Protein AF-A0A094BSX5-F1 (afdb_monomer)

Secondary structure (DSSP, 8-state):
-HHHIIIIIHHHHIIIIIISHHHIIIIIHHHHHHHS-TTHHHHHHHHHHHHHHHHHGGG-----TTGGGT-S-----S-----GGG---HHHHHHHHHHHHHHHHHHHHHHHHHHHHHHHHHTT-SSSSTTS--HHHHHHHHHHHHHT-TT-SS-HHHHHHHHSTTHHHHHHHHHHHHSS----------HHHHHHHHHHHHHHHTT------HHHHHHHHTSS-HHHHHHHHHHHHHHHHHHHHHHHHHHHHHHHHHHHHHHTTHHHHHHHHHHHHHHHHHHTTSS--SS-----TT----TTSTTTTTS---

Mean predicted aligned error: 19.53 Å

pLDDT: mean 70.89, std 19.92, range [30.61, 95.06]

Nearest PDB structures (foldseek):
  6wut-assembly1_C  TM=8.675E-01  e=1.399E-06  Thermothelomyces thermophilus
  8wr0-assembly1_H  TM=1.958E-01  e=2.791E+00  Ureaplasma diversum
  8w7t-assembly1_A-21  TM=1.853E-01  e=2.938E+00  Ureaplasma diversum
  8w7t-assembly1_A-23  TM=1.853E-01  e=2.938E+00  Ureaplasma diversum

Solvent-accessible surface area (backbone atoms only — not comparable to full-atom values): 19083 Å² total; per-residue (Å²): 106,61,64,56,48,57,54,52,48,44,49,51,48,28,46,56,41,42,42,22,51,66,23,17,68,72,44,45,40,56,56,51,27,72,76,35,64,89,70,49,30,72,48,50,52,54,54,52,31,53,56,29,43,66,69,45,53,87,73,72,73,82,63,52,80,71,57,69,74,72,71,58,77,85,74,88,71,79,98,66,96,66,57,79,93,69,65,80,62,73,68,50,60,61,49,48,53,51,50,51,51,53,49,53,52,53,54,50,51,57,48,47,71,54,48,51,61,51,49,61,54,25,64,91,51,98,31,60,60,68,94,49,92,43,73,57,44,55,51,50,43,59,50,50,52,63,47,54,56,80,86,46,82,69,50,65,61,30,55,52,49,61,67,41,82,60,54,50,60,49,44,55,60,49,46,62,70,74,61,72,79,75,90,76,73,84,77,86,82,47,71,72,60,54,52,50,57,53,53,52,47,60,29,54,79,70,68,55,85,69,80,86,61,71,78,59,49,62,64,52,62,74,76,54,55,77,75,55,51,54,55,51,53,53,56,53,56,58,52,52,58,54,53,53,54,55,54,49,50,51,55,51,52,52,51,51,50,54,52,48,41,60,75,69,45,54,60,58,57,54,56,49,58,57,50,54,58,55,49,55,61,58,63,71,70,72,80,83,86,83,83,83,90,83,79,79,93,83,80,76,79,75,92,63,63,76,70,57,67,79,70,65,90,126

Radius of gyration: 32.2 Å; Cα contacts (8 Å, |Δi|>4): 148; chains: 1; bounding box: 84×71×80 Å

Structure (mmCIF, N/CA/C/O backbone):
data_AF-A0A094BSX5-F1
#
_entry.id   AF-A0A094BSX5-F1
#
loop_
_atom_site.group_PDB
_atom_site.id
_atom_site.type_symbol
_atom_site.label_atom_id
_atom_site.label_alt_id
_atom_site.label_comp_id
_atom_site.label_asym_id
_atom_site.label_entity_id
_atom_site.label_seq_id
_atom_site.pdbx_PDB_ins_code
_atom_site.Cartn_x
_atom_site.Cartn_y
_atom_site.Cartn_z
_atom_site.occupancy
_atom_site.B_iso_or_equiv
_atom_site.auth_seq_id
_atom_site.auth_comp_id
_atom_site.auth_asym_id
_atom_site.auth_atom_id
_atom_site.pdbx_PDB_model_num
ATOM 1 N N . TYR A 1 1 ? -18.282 -0.615 3.252 1.00 85.12 1 TYR A N 1
ATOM 2 C CA . TYR A 1 1 ? -16.924 -0.462 3.812 1.00 85.12 1 TYR A CA 1
ATOM 3 C C . TYR A 1 1 ? -15.841 -1.186 3.018 1.00 85.12 1 TYR A C 1
ATOM 5 O O . TYR A 1 1 ? -14.846 -0.546 2.718 1.00 85.12 1 TYR A O 1
ATOM 13 N N . SER A 1 2 ? -16.016 -2.435 2.566 1.00 91.56 2 SER A N 1
ATOM 14 C CA . SER A 1 2 ? -14.977 -3.146 1.786 1.00 91.56 2 SER A CA 1
ATOM 15 C C . SER A 1 2 ? -14.476 -2.377 0.553 1.00 91.56 2 SER A C 1
ATOM 17 O O . SER A 1 2 ? -13.273 -2.276 0.332 1.00 91.56 2 SER A O 1
ATOM 19 N N . ASN A 1 3 ? -15.381 -1.761 -0.219 1.00 94.44 3 ASN A N 1
ATOM 20 C CA . ASN A 1 3 ? -14.996 -0.936 -1.373 1.00 94.44 3 ASN A CA 1
ATOM 21 C C . ASN A 1 3 ? -14.212 0.327 -0.959 1.00 94.44 3 ASN A C 1
ATOM 23 O O . ASN A 1 3 ? -13.235 0.697 -1.603 1.00 94.44 3 ASN A O 1
ATOM 27 N N . PHE A 1 4 ? -14.595 0.957 0.155 1.00 93.44 4 PHE A N 1
ATOM 28 C CA . PHE A 1 4 ? -13.871 2.103 0.713 1.00 93.44 4 PHE A CA 1
ATOM 29 C C . PHE A 1 4 ? -12.439 1.711 1.100 1.00 93.44 4 PHE A C 1
ATOM 31 O O . PHE A 1 4 ? -11.491 2.352 0.656 1.00 93.44 4 PHE A O 1
ATOM 38 N N . ILE A 1 5 ? -12.279 0.594 1.819 1.00 94.12 5 ILE A N 1
ATOM 39 C CA . ILE A 1 5 ? -10.964 0.072 2.213 1.00 94.12 5 ILE A CA 1
ATOM 40 C C . ILE A 1 5 ? -10.108 -0.249 0.989 1.00 94.12 5 ILE A C 1
ATOM 42 O O . ILE A 1 5 ? -8.963 0.185 0.898 1.00 94.12 5 ILE A O 1
ATOM 46 N N . ARG A 1 6 ? -10.678 -0.946 0.003 1.00 94.19 6 ARG A N 1
ATOM 47 C CA . ARG A 1 6 ? -9.951 -1.338 -1.208 1.00 94.19 6 ARG A CA 1
ATOM 48 C C . ARG A 1 6 ? -9.535 -0.143 -2.064 1.00 94.19 6 ARG A C 1
ATOM 50 O O . ARG A 1 6 ? -8.468 -0.186 -2.663 1.00 94.19 6 ARG A O 1
ATOM 57 N N . THR A 1 7 ? -10.354 0.899 -2.164 1.00 93.44 7 THR A N 1
ATOM 58 C CA . THR A 1 7 ? -10.046 2.065 -3.009 1.00 93.44 7 THR A CA 1
ATOM 59 C C . THR A 1 7 ? -9.076 3.022 -2.323 1.00 93.44 7 THR A C 1
ATOM 61 O O . THR A 1 7 ? -8.022 3.322 -2.884 1.00 93.44 7 THR A O 1
ATOM 64 N N . LYS A 1 8 ? -9.383 3.456 -1.095 1.00 93.81 8 LYS A N 1
ATOM 65 C CA . LYS A 1 8 ? -8.564 4.421 -0.346 1.00 93.81 8 LYS A CA 1
ATOM 66 C C . LYS A 1 8 ? -7.301 3.785 0.234 1.00 93.81 8 LYS A C 1
ATOM 68 O O . LYS A 1 8 ? -6.216 4.336 0.067 1.00 93.81 8 LYS A O 1
ATOM 73 N N . GLY A 1 9 ? -7.415 2.592 0.819 1.00 93.81 9 GLY A N 1
ATOM 74 C CA . GLY A 1 9 ? -6.273 1.863 1.374 1.00 93.81 9 GLY A CA 1
ATOM 75 C C . GLY A 1 9 ? -5.239 1.502 0.308 1.00 93.81 9 GLY A C 1
ATOM 76 O O . GLY A 1 9 ? -4.041 1.679 0.521 1.00 93.81 9 GLY A O 1
ATOM 77 N N . ARG A 1 10 ? -5.688 1.089 -0.887 1.00 94.56 10 ARG A N 1
ATOM 78 C CA . ARG A 1 10 ? -4.788 0.829 -2.021 1.00 94.56 10 ARG A CA 1
ATOM 79 C C . ARG A 1 10 ? -4.065 2.085 -2.489 1.00 94.56 10 ARG A C 1
ATOM 81 O O . ARG A 1 10 ? -2.865 2.012 -2.708 1.00 94.56 10 ARG A O 1
ATOM 88 N N . ALA A 1 11 ? -4.759 3.216 -2.620 1.00 94.19 11 ALA A N 1
ATOM 89 C CA . ALA A 1 11 ? -4.127 4.466 -3.040 1.00 94.19 11 ALA A CA 1
ATOM 90 C C . ALA A 1 11 ? -3.040 4.922 -2.051 1.00 94.19 11 ALA A C 1
ATOM 92 O O . ALA A 1 11 ? -1.969 5.350 -2.473 1.00 94.19 11 ALA A O 1
ATOM 93 N N . LEU A 1 12 ? -3.283 4.780 -0.743 1.00 94.75 12 LEU A N 1
ATOM 94 C CA . LEU A 1 12 ? -2.301 5.116 0.292 1.00 94.75 12 LEU A CA 1
ATOM 95 C C . LEU A 1 12 ? -1.075 4.196 0.264 1.00 94.75 12 LEU A C 1
ATOM 97 O O . LEU A 1 12 ? 0.046 4.692 0.359 1.00 94.75 12 LEU A O 1
ATOM 101 N N . LEU A 1 13 ? -1.273 2.885 0.088 1.00 94.94 13 LEU A N 1
ATOM 102 C CA . LEU A 1 13 ? -0.165 1.938 -0.070 1.00 94.94 13 LEU A CA 1
ATOM 103 C C . LEU A 1 13 ? 0.625 2.167 -1.361 1.00 94.94 13 LEU A C 1
ATOM 105 O O . LEU A 1 13 ? 1.852 2.106 -1.355 1.00 94.94 13 LEU A O 1
ATOM 109 N N . ASP A 1 14 ? -0.068 2.451 -2.464 1.00 95.06 14 ASP A N 1
ATOM 110 C CA . ASP A 1 14 ? 0.567 2.775 -3.739 1.00 95.06 14 ASP A CA 1
ATOM 111 C C . ASP A 1 14 ? 1.462 4.020 -3.590 1.00 95.06 14 ASP A C 1
ATOM 113 O O . ASP A 1 14 ? 2.601 4.023 -4.061 1.00 95.06 14 ASP A O 1
ATOM 117 N N . LEU A 1 15 ? 0.995 5.043 -2.863 1.00 94.12 15 LEU A N 1
ATOM 118 C CA . LEU A 1 15 ? 1.786 6.237 -2.563 1.00 94.12 15 LEU A CA 1
ATOM 119 C C . LEU A 1 15 ? 2.994 5.943 -1.661 1.00 94.12 15 LEU A C 1
ATOM 121 O O . LEU A 1 15 ? 4.092 6.420 -1.942 1.00 94.12 15 LEU A O 1
ATOM 125 N N . SER A 1 16 ? 2.812 5.178 -0.582 1.00 93.81 16 SER A N 1
ATOM 126 C CA . SER A 1 16 ? 3.875 4.952 0.403 1.00 93.81 16 SER A CA 1
ATOM 127 C C . SER A 1 16 ? 4.963 3.988 -0.078 1.00 93.81 16 SER A C 1
ATOM 129 O O . SER A 1 16 ? 6.137 4.233 0.199 1.00 93.81 16 SER A O 1
ATOM 131 N N . LEU A 1 17 ? 4.598 2.915 -0.790 1.00 93.69 17 LEU A N 1
ATOM 132 C CA . LEU A 1 17 ? 5.517 1.833 -1.162 1.00 93.69 17 LEU A CA 1
ATOM 133 C C . LEU A 1 17 ? 6.080 1.946 -2.580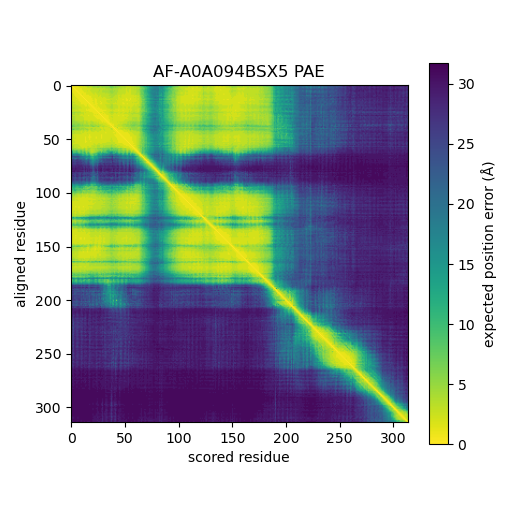 1.00 93.69 17 LEU A C 1
ATOM 135 O O . LEU A 1 17 ? 7.200 1.483 -2.812 1.00 93.69 17 LEU A O 1
ATOM 139 N N . PHE A 1 18 ? 5.315 2.498 -3.530 1.00 93.56 18 PHE A N 1
ATOM 140 C CA . PHE A 1 18 ? 5.687 2.516 -4.952 1.00 93.56 18 PHE A CA 1
ATOM 141 C C . PHE A 1 18 ? 5.972 3.920 -5.490 1.00 93.56 18 PHE A C 1
ATOM 143 O O . PHE A 1 18 ? 6.916 4.087 -6.272 1.00 93.56 18 PHE A O 1
ATOM 150 N N . ALA A 1 19 ? 5.162 4.912 -5.104 1.00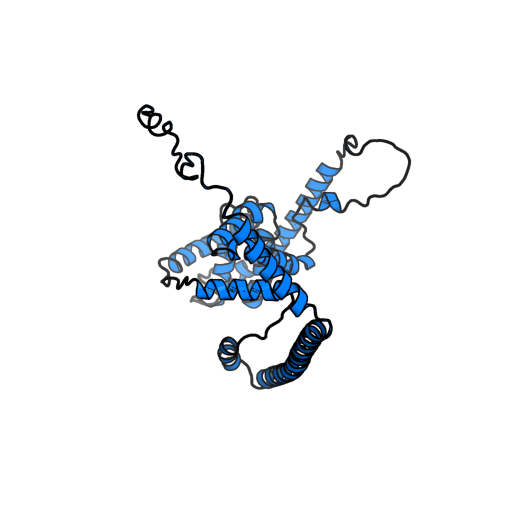 92.38 19 ALA A N 1
ATOM 151 C CA . ALA A 1 19 ? 5.330 6.280 -5.582 1.00 92.38 19 ALA A CA 1
ATOM 152 C C . ALA A 1 19 ? 6.499 6.996 -4.903 1.00 92.38 19 ALA A C 1
ATOM 154 O O . ALA A 1 19 ? 7.167 7.774 -5.565 1.00 92.38 19 ALA A O 1
ATOM 155 N N . ASP A 1 20 ? 6.786 6.723 -3.626 1.00 91.25 20 ASP A N 1
ATOM 156 C CA . ASP A 1 20 ? 8.005 7.229 -2.992 1.00 91.25 20 ASP A CA 1
ATOM 157 C C . ASP A 1 20 ? 9.224 6.418 -3.451 1.00 91.25 20 ASP A C 1
ATOM 159 O O . ASP A 1 20 ? 9.415 5.261 -3.058 1.00 91.25 20 ASP A O 1
ATOM 163 N N . ARG A 1 21 ? 10.076 7.041 -4.273 1.00 90.56 21 ARG A N 1
ATOM 164 C CA . ARG A 1 21 ? 11.304 6.417 -4.771 1.00 90.56 21 ARG A CA 1
ATOM 165 C C . ARG A 1 21 ? 12.218 5.885 -3.671 1.00 90.56 21 ARG A C 1
ATOM 167 O O . ARG A 1 21 ? 12.790 4.810 -3.849 1.00 90.56 21 ARG A O 1
ATOM 174 N N . ALA A 1 22 ? 12.364 6.608 -2.559 1.00 91.25 22 ALA A N 1
ATOM 175 C CA . ALA A 1 22 ? 13.273 6.212 -1.487 1.00 91.25 22 ALA A CA 1
ATOM 176 C C . ALA A 1 22 ? 12.807 4.904 -0.837 1.00 91.25 22 ALA A C 1
ATOM 178 O O . ALA A 1 22 ? 13.602 3.988 -0.638 1.00 91.25 22 ALA A O 1
ATOM 179 N N . ASN A 1 23 ? 11.503 4.791 -0.582 1.00 92.62 23 ASN A N 1
ATOM 180 C CA . ASN A 1 23 ? 10.894 3.577 -0.043 1.00 92.62 23 ASN A CA 1
ATOM 181 C C . ASN A 1 23 ? 10.934 2.421 -1.049 1.00 92.62 23 ASN A C 1
ATOM 183 O O . ASN A 1 23 ? 11.273 1.289 -0.689 1.00 92.62 23 ASN A O 1
ATOM 187 N N . TYR A 1 24 ? 10.639 2.715 -2.318 1.00 93.88 24 TYR A N 1
ATOM 188 C CA . TYR A 1 24 ? 10.612 1.710 -3.370 1.00 93.88 24 TYR A CA 1
ATOM 189 C C . TYR A 1 24 ? 11.983 1.068 -3.600 1.00 93.88 24 TYR A C 1
ATOM 191 O O . TYR A 1 24 ? 12.082 -0.157 -3.646 1.00 93.88 24 TYR A O 1
ATOM 199 N N . ASP A 1 25 ? 13.043 1.870 -3.730 1.00 92.88 25 ASP A N 1
ATOM 200 C CA . ASP A 1 25 ? 14.383 1.349 -4.007 1.00 92.88 25 ASP A CA 1
ATOM 201 C C . ASP A 1 25 ? 15.003 0.646 -2.792 1.00 92.88 25 ASP A C 1
ATOM 203 O O . ASP A 1 25 ? 15.704 -0.351 -2.969 1.00 92.88 25 ASP A O 1
ATOM 207 N N . ALA A 1 26 ? 14.733 1.127 -1.573 1.00 93.12 26 ALA A N 1
ATOM 208 C CA . ALA A 1 26 ? 15.331 0.575 -0.360 1.00 93.12 26 ALA A CA 1
ATOM 209 C C . ALA A 1 26 ? 14.679 -0.734 0.111 1.00 93.12 26 ALA A C 1
ATOM 211 O O . ALA A 1 26 ? 15.394 -1.630 0.556 1.00 93.12 26 ALA A O 1
ATOM 212 N N . LEU A 1 27 ? 13.347 -0.856 0.027 1.00 93.31 27 LEU A N 1
ATOM 213 C CA . LEU A 1 27 ? 12.614 -1.970 0.644 1.00 93.31 27 LEU A CA 1
ATOM 214 C C . LEU A 1 27 ? 11.692 -2.702 -0.338 1.00 93.31 27 LEU A C 1
ATOM 216 O O . LEU A 1 27 ? 11.798 -3.920 -0.497 1.00 93.31 27 LEU A O 1
ATOM 220 N N . THR A 1 28 ? 10.799 -1.987 -1.026 1.00 93.62 28 THR A N 1
ATOM 221 C CA . THR A 1 28 ? 9.732 -2.613 -1.829 1.00 93.62 28 THR A CA 1
ATOM 222 C C . THR A 1 28 ? 10.295 -3.421 -2.998 1.00 93.62 28 THR A C 1
ATOM 224 O O . THR A 1 28 ? 9.985 -4.595 -3.177 1.00 93.62 28 THR A O 1
ATOM 227 N N . ARG A 1 29 ? 11.180 -2.827 -3.799 1.00 94.38 29 ARG A N 1
ATOM 228 C CA . ARG A 1 29 ? 11.801 -3.501 -4.940 1.00 94.38 29 ARG A CA 1
ATOM 229 C C . ARG A 1 29 ? 12.621 -4.735 -4.535 1.00 94.38 29 ARG A C 1
ATOM 231 O O . ARG A 1 29 ? 12.397 -5.776 -5.155 1.00 94.38 29 ARG A O 1
ATOM 238 N N . PRO A 1 30 ? 13.564 -4.672 -3.570 1.00 93.94 30 PRO A N 1
ATOM 239 C CA . PRO A 1 30 ? 14.350 -5.847 -3.198 1.00 93.94 30 PRO A CA 1
ATOM 240 C C . PRO A 1 30 ? 13.504 -6.961 -2.567 1.00 93.94 30 PRO A C 1
ATOM 242 O O . PRO A 1 30 ? 13.753 -8.126 -2.865 1.00 93.94 30 PRO A O 1
ATOM 245 N N . SER A 1 31 ? 12.484 -6.629 -1.766 1.00 92.19 31 SER A N 1
ATOM 246 C CA . SER A 1 31 ? 11.585 -7.628 -1.162 1.00 92.19 31 SER A CA 1
ATOM 247 C C . SER A 1 31 ? 10.705 -8.345 -2.190 1.00 92.19 31 SER A C 1
ATOM 249 O O . SER A 1 31 ? 10.552 -9.562 -2.128 1.00 92.19 31 SER A O 1
ATOM 251 N N . LEU A 1 32 ? 10.178 -7.634 -3.192 1.00 91.75 32 LEU A N 1
ATOM 252 C CA . LEU A 1 32 ? 9.482 -8.287 -4.303 1.00 91.75 32 LEU A CA 1
ATOM 253 C C . LEU A 1 32 ? 10.431 -9.116 -5.172 1.00 91.75 32 LEU A C 1
ATOM 255 O O . LEU A 1 32 ? 10.077 -10.210 -5.608 1.00 91.75 32 LEU A O 1
ATOM 259 N N . ALA A 1 33 ? 11.634 -8.604 -5.440 1.00 93.12 33 ALA A N 1
ATOM 260 C CA . ALA A 1 33 ? 12.604 -9.298 -6.275 1.00 93.12 33 ALA A CA 1
ATOM 261 C C . ALA A 1 33 ? 13.090 -10.613 -5.643 1.00 93.12 33 ALA A C 1
ATOM 263 O O . ALA A 1 33 ? 13.362 -11.554 -6.384 1.00 93.12 33 ALA A O 1
ATOM 264 N N . SER A 1 34 ? 13.184 -10.697 -4.310 1.00 92.12 34 SER A N 1
ATOM 265 C CA . SER A 1 34 ? 13.603 -11.919 -3.610 1.00 92.12 34 SER A CA 1
ATOM 266 C C . SER A 1 34 ? 12.517 -12.998 -3.565 1.00 92.12 34 SER A C 1
ATOM 268 O O . SER A 1 34 ? 12.844 -14.182 -3.547 1.00 92.12 34 SER A O 1
ATOM 270 N N . ALA A 1 35 ? 11.239 -12.610 -3.590 1.00 89.62 35 ALA A N 1
ATOM 271 C CA . ALA A 1 35 ? 10.111 -13.542 -3.601 1.00 89.62 35 ALA A CA 1
ATOM 272 C C . ALA A 1 35 ? 9.852 -14.175 -4.982 1.00 89.62 35 ALA A C 1
ATOM 274 O O . ALA A 1 35 ? 9.144 -15.177 -5.087 1.00 89.62 35 ALA A O 1
ATOM 275 N N . LEU A 1 36 ? 10.398 -13.588 -6.050 1.00 89.56 36 LEU A N 1
ATOM 276 C CA . LEU A 1 36 ? 10.117 -13.978 -7.428 1.00 89.56 36 LEU A CA 1
ATOM 277 C C . LEU A 1 36 ? 11.308 -14.712 -8.068 1.00 89.56 36 LEU A C 1
ATOM 279 O O . LEU A 1 36 ? 12.452 -14.276 -7.939 1.00 89.56 36 LEU A O 1
ATOM 283 N N . PRO A 1 37 ? 11.068 -15.786 -8.838 1.00 88.31 37 PRO A N 1
ATOM 284 C CA . PRO A 1 37 ? 12.129 -16.465 -9.570 1.00 88.31 37 PRO A CA 1
ATOM 285 C C . PRO A 1 37 ? 12.615 -15.644 -10.781 1.00 88.31 37 PRO A C 1
ATOM 287 O O . PRO A 1 37 ? 11.899 -14.806 -11.336 1.00 88.31 37 PRO A O 1
ATOM 290 N N . PHE A 1 38 ? 13.843 -15.898 -11.235 1.00 84.62 38 PHE A N 1
ATOM 291 C CA . PHE A 1 38 ? 14.405 -15.255 -12.429 1.00 84.62 38 PHE A CA 1
ATOM 292 C C . PHE A 1 38 ? 13.699 -15.728 -13.718 1.00 84.62 38 PHE A C 1
ATOM 294 O O . PHE A 1 38 ? 13.626 -16.942 -13.926 1.00 84.62 38 PHE A O 1
ATOM 301 N N . PRO A 1 39 ? 13.230 -14.832 -14.619 1.00 87.00 39 PRO A N 1
ATOM 302 C CA . PRO A 1 39 ? 13.524 -13.392 -14.708 1.00 87.00 39 PRO A CA 1
ATOM 303 C C . PRO A 1 39 ? 12.432 -12.452 -14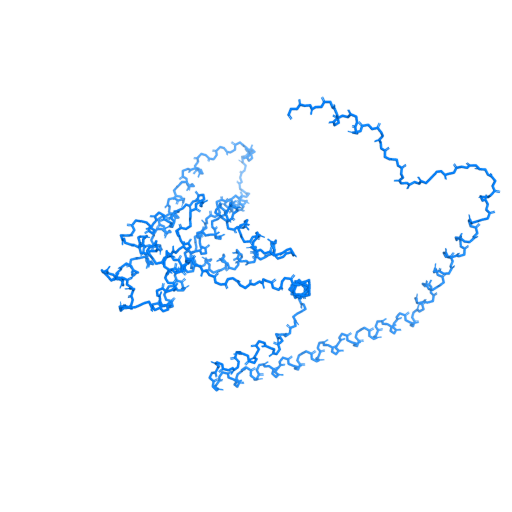.156 1.00 87.00 39 PRO A C 1
ATOM 305 O O . PRO A 1 39 ? 12.538 -11.233 -14.310 1.00 87.00 39 PRO A O 1
ATOM 308 N N . LEU A 1 40 ? 11.379 -12.983 -13.522 1.00 89.12 40 LEU A N 1
ATOM 309 C CA . LEU A 1 40 ? 10.260 -12.179 -13.002 1.00 89.12 40 LEU A CA 1
ATOM 310 C C . LEU A 1 40 ? 10.708 -11.178 -11.931 1.00 89.12 40 LEU A C 1
ATOM 312 O O . LEU A 1 40 ? 10.138 -10.092 -11.837 1.00 89.12 40 LEU A O 1
ATOM 316 N N . SER A 1 41 ? 11.778 -11.494 -11.198 1.00 90.19 41 SER A N 1
ATOM 317 C CA . SER A 1 41 ? 12.388 -10.616 -10.194 1.00 90.19 41 SER A CA 1
ATOM 318 C C . SER A 1 41 ? 12.820 -9.242 -10.722 1.00 90.19 41 SER A C 1
ATOM 320 O O . SER A 1 41 ? 12.907 -8.290 -9.947 1.00 90.19 41 SER A O 1
ATOM 322 N N . TRP A 1 42 ? 13.083 -9.091 -12.025 1.00 87.62 42 TRP A N 1
ATOM 323 C CA . TRP A 1 42 ? 13.469 -7.801 -12.620 1.00 87.62 42 TRP A CA 1
ATOM 324 C C . TRP A 1 42 ? 12.306 -7.061 -13.272 1.00 87.62 42 TRP A C 1
ATOM 326 O O . TRP A 1 42 ? 12.346 -5.834 -13.403 1.00 87.62 42 TRP A O 1
ATOM 336 N N . LEU A 1 43 ? 11.286 -7.806 -13.686 1.00 89.06 43 LEU A N 1
ATOM 337 C CA . LEU A 1 43 ? 10.196 -7.300 -14.500 1.00 89.06 43 LEU A CA 1
ATOM 338 C C . LEU A 1 43 ? 8.995 -6.872 -13.655 1.00 89.06 43 LEU A C 1
ATOM 340 O O . LEU A 1 43 ? 8.505 -5.751 -13.803 1.00 89.06 43 LEU A O 1
ATOM 344 N N . GLU A 1 44 ? 8.534 -7.743 -12.757 1.00 91.31 44 GLU A N 1
ATOM 345 C CA . GLU A 1 44 ? 7.310 -7.504 -11.988 1.00 91.31 44 GLU A CA 1
ATOM 346 C C . GLU A 1 44 ? 7.398 -6.280 -11.072 1.00 91.31 44 GLU A C 1
ATOM 348 O O . GLU A 1 44 ? 6.451 -5.493 -11.087 1.00 91.31 44 GLU A O 1
ATOM 353 N N . PRO A 1 45 ? 8.506 -6.014 -10.345 1.00 93.88 45 PRO A N 1
ATOM 354 C CA . PRO A 1 45 ? 8.576 -4.819 -9.506 1.00 93.88 45 PRO A CA 1
ATOM 355 C C . PRO A 1 45 ? 8.347 -3.527 -10.302 1.00 93.88 45 PRO A C 1
ATOM 357 O O . PRO A 1 45 ? 7.592 -2.657 -9.870 1.00 93.88 45 PRO A O 1
ATOM 360 N N . ARG A 1 46 ? 8.939 -3.426 -11.504 1.00 92.31 46 ARG A N 1
ATOM 361 C CA . ARG A 1 46 ? 8.761 -2.265 -12.392 1.00 92.31 46 ARG A CA 1
ATOM 362 C C . ARG A 1 46 ? 7.313 -2.141 -12.848 1.00 92.31 46 ARG A C 1
ATOM 364 O O . ARG A 1 46 ? 6.718 -1.083 -12.686 1.00 92.31 46 ARG A O 1
ATOM 371 N N . ARG A 1 47 ? 6.727 -3.240 -13.329 1.00 93.00 47 ARG A N 1
ATOM 372 C CA . ARG A 1 47 ? 5.333 -3.271 -13.787 1.00 93.00 47 ARG A CA 1
ATOM 373 C C . ARG A 1 47 ? 4.357 -2.865 -12.682 1.00 93.00 47 ARG A C 1
ATOM 375 O O . ARG A 1 47 ? 3.417 -2.111 -12.926 1.00 93.00 47 ARG A O 1
ATOM 382 N N . LEU A 1 48 ? 4.584 -3.349 -11.462 1.00 94.00 48 LEU A N 1
ATOM 383 C CA . LEU A 1 48 ? 3.773 -3.010 -10.295 1.00 94.00 48 LEU A CA 1
ATOM 384 C C . LEU A 1 48 ? 3.915 -1.536 -9.913 1.00 94.00 48 LEU A C 1
ATOM 386 O O . LEU A 1 48 ? 2.898 -0.899 -9.631 1.00 94.00 48 LEU A O 1
ATOM 390 N N . ARG A 1 49 ? 5.133 -0.981 -9.977 1.00 94.12 49 ARG A N 1
ATOM 391 C CA . ARG A 1 49 ? 5.372 0.452 -9.764 1.00 94.12 49 ARG A CA 1
ATOM 392 C C . ARG A 1 49 ? 4.656 1.305 -10.804 1.00 94.12 49 ARG A C 1
ATOM 394 O O . ARG A 1 49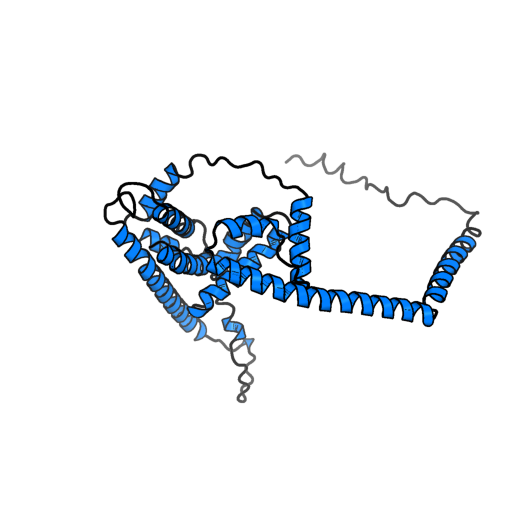 ? 3.928 2.214 -10.421 1.00 94.12 49 ARG A O 1
ATOM 401 N N . ASP A 1 50 ? 4.793 0.993 -12.087 1.00 93.38 50 ASP A N 1
ATOM 402 C CA . ASP A 1 50 ? 4.157 1.763 -13.163 1.00 93.38 50 ASP A CA 1
ATOM 403 C C . ASP A 1 50 ? 2.627 1.728 -13.034 1.00 93.38 50 ASP A C 1
ATOM 405 O O . ASP A 1 50 ? 1.950 2.751 -13.147 1.00 93.38 50 ASP A O 1
ATOM 409 N N . ALA A 1 51 ? 2.070 0.562 -12.693 1.00 93.81 51 ALA A N 1
ATOM 410 C CA . ALA A 1 51 ? 0.645 0.420 -12.432 1.00 93.81 51 ALA A CA 1
ATOM 411 C C . ALA A 1 51 ? 0.188 1.202 -11.185 1.00 93.81 51 ALA A C 1
ATOM 413 O O . ALA A 1 51 ? -0.936 1.702 -11.167 1.00 93.81 51 ALA A O 1
ATOM 414 N N . ALA A 1 52 ? 1.010 1.283 -10.134 1.00 93.19 52 ALA A N 1
ATOM 415 C CA . ALA A 1 52 ? 0.724 2.081 -8.941 1.00 93.19 52 ALA A CA 1
ATOM 416 C C . ALA A 1 52 ? 0.741 3.582 -9.256 1.00 93.19 52 ALA A C 1
ATOM 418 O O . ALA A 1 52 ? -0.225 4.274 -8.943 1.00 93.19 52 ALA A O 1
ATOM 419 N N . LEU A 1 53 ? 1.763 4.054 -9.977 1.00 92.06 53 LEU A N 1
ATOM 420 C CA . LEU A 1 53 ? 1.873 5.442 -10.429 1.00 92.06 53 LEU A CA 1
ATOM 421 C C . LEU A 1 53 ? 0.686 5.849 -11.308 1.00 92.06 53 LEU A C 1
ATOM 423 O O . LEU A 1 53 ? 0.091 6.902 -11.092 1.00 92.06 53 LEU A O 1
ATOM 427 N N . ALA A 1 54 ? 0.279 4.993 -12.250 1.00 92.50 54 ALA A N 1
ATOM 428 C CA . ALA A 1 54 ? -0.895 5.242 -13.083 1.00 92.50 54 ALA A CA 1
ATOM 429 C C . ALA A 1 54 ? -2.182 5.371 -12.249 1.00 92.50 54 ALA A C 1
ATOM 431 O O . ALA A 1 54 ? -3.031 6.216 -12.538 1.00 92.50 54 ALA A O 1
ATOM 432 N N . ARG A 1 55 ? -2.326 4.567 -11.185 1.00 91.00 55 ARG A N 1
ATOM 433 C CA . ARG A 1 55 ? -3.476 4.656 -10.276 1.00 91.00 55 ARG A CA 1
ATOM 434 C C . ARG A 1 55 ? -3.456 5.926 -9.442 1.00 91.00 55 ARG A C 1
ATOM 436 O O . ARG A 1 55 ? -4.521 6.494 -9.248 1.00 91.00 55 ARG A O 1
ATOM 443 N N . THR A 1 56 ? -2.303 6.390 -8.969 1.00 92.75 56 THR A N 1
ATOM 444 C CA . THR A 1 56 ? -2.199 7.571 -8.092 1.00 92.75 56 THR A CA 1
ATOM 445 C C . THR A 1 56 ? -1.999 8.885 -8.845 1.00 92.75 56 THR A C 1
ATOM 447 O O . THR A 1 56 ? -2.054 9.946 -8.228 1.00 92.75 56 THR A O 1
ATOM 450 N N . ALA A 1 57 ? -1.827 8.849 -10.170 1.00 90.06 57 ALA A N 1
ATOM 451 C CA . ALA A 1 57 ? -1.582 10.028 -11.004 1.00 90.06 57 ALA A CA 1
ATOM 452 C C . ALA A 1 57 ? -2.627 11.142 -10.810 1.00 90.06 57 ALA A C 1
ATOM 454 O O . ALA A 1 57 ? -2.284 12.322 -10.753 1.00 90.06 57 ALA A O 1
ATOM 455 N N . HIS A 1 58 ? -3.900 10.773 -10.638 1.00 89.50 58 HIS A N 1
ATOM 456 C CA . HIS A 1 58 ? -5.001 11.720 -10.440 1.00 89.50 58 HIS A CA 1
ATOM 457 C C . HIS A 1 58 ? -4.919 12.515 -9.125 1.00 89.50 58 HIS A C 1
ATOM 459 O O . HIS A 1 58 ? -5.562 13.554 -9.007 1.00 89.50 58 HIS A O 1
ATOM 465 N N . LEU A 1 59 ? -4.138 12.054 -8.141 1.00 88.88 59 LEU A N 1
ATOM 466 C CA . LEU A 1 59 ? -3.955 12.753 -6.866 1.00 88.88 59 LEU A CA 1
ATOM 467 C C . LEU A 1 59 ? -3.001 13.950 -6.993 1.00 88.88 59 LEU A C 1
ATOM 469 O O . LEU A 1 59 ? -2.968 14.801 -6.106 1.00 88.88 59 LEU A O 1
ATOM 473 N N . GLY A 1 60 ? -2.220 14.031 -8.080 1.00 84.38 60 GLY A N 1
ATOM 474 C CA . GLY A 1 60 ? -1.303 15.145 -8.334 1.00 84.38 60 GLY A CA 1
ATOM 475 C C . GLY A 1 60 ? -0.199 15.301 -7.281 1.00 84.38 60 GLY A C 1
ATOM 476 O O . GLY A 1 60 ? 0.342 16.395 -7.115 1.00 84.38 60 GLY A O 1
ATOM 477 N N . ILE A 1 61 ? 0.111 14.234 -6.537 1.00 84.25 61 ILE A N 1
ATOM 478 C CA . ILE A 1 61 ? 1.188 14.205 -5.545 1.00 84.25 61 ILE A CA 1
ATOM 479 C C . ILE A 1 61 ? 2.412 13.565 -6.201 1.00 84.25 61 ILE A C 1
ATOM 481 O O . ILE A 1 61 ? 2.435 12.356 -6.427 1.00 84.25 61 ILE A O 1
ATOM 485 N N . LYS A 1 62 ? 3.428 14.378 -6.507 1.00 81.44 62 LYS A N 1
ATOM 486 C CA . LYS A 1 62 ? 4.747 13.904 -6.941 1.00 81.44 62 LYS A CA 1
ATOM 487 C C . LYS A 1 62 ? 5.645 13.761 -5.704 1.00 81.44 62 LYS A C 1
ATOM 489 O O . LYS A 1 62 ? 5.857 14.740 -4.994 1.00 81.44 62 LYS A O 1
ATOM 494 N N . LEU A 1 63 ? 6.126 12.546 -5.427 1.00 78.00 63 LEU A N 1
ATOM 495 C CA . LEU A 1 63 ? 7.064 12.247 -4.324 1.00 78.00 63 LEU A CA 1
ATOM 496 C C . LEU A 1 63 ? 8.514 12.092 -4.808 1.00 78.00 63 LEU A C 1
ATOM 498 O O . LEU A 1 63 ? 9.449 12.087 -4.002 1.00 78.00 63 LEU A O 1
ATOM 502 N N . ASP A 1 64 ? 8.688 12.008 -6.125 1.00 70.12 64 ASP A N 1
ATOM 503 C CA . ASP A 1 64 ? 9.972 11.879 -6.796 1.00 70.12 64 ASP A CA 1
ATOM 504 C C . ASP A 1 64 ? 10.564 13.282 -6.994 1.00 70.12 64 ASP A C 1
ATOM 506 O O . ASP A 1 64 ? 10.315 13.956 -7.987 1.00 70.12 64 ASP A O 1
ATOM 510 N N . ALA A 1 65 ? 11.349 13.739 -6.016 1.00 56.66 65 ALA A N 1
ATOM 511 C CA . ALA A 1 65 ? 12.013 15.050 -6.036 1.00 56.66 65 ALA A CA 1
ATOM 512 C C . ALA A 1 65 ? 13.111 15.190 -7.118 1.00 56.66 65 ALA A C 1
ATOM 514 O O . ALA A 1 65 ? 13.696 16.260 -7.270 1.00 56.66 65 ALA A O 1
ATOM 515 N N . GLU A 1 66 ? 13.426 14.115 -7.846 1.00 53.09 66 GLU A N 1
ATOM 516 C CA . GLU A 1 66 ? 14.420 14.122 -8.927 1.00 53.09 66 GLU A CA 1
ATOM 517 C C . GLU A 1 66 ? 13.837 14.616 -10.268 1.00 53.09 66 GLU A C 1
ATOM 519 O O . GLU A 1 66 ? 14.597 15.159 -11.066 1.00 53.09 66 GLU A O 1
ATOM 524 N N . ASP A 1 67 ? 12.516 14.528 -10.488 1.00 49.28 67 ASP A N 1
ATOM 525 C CA . ASP A 1 67 ? 11.867 14.964 -11.745 1.00 49.28 67 ASP A CA 1
ATOM 526 C C . ASP A 1 67 ? 11.828 16.497 -11.908 1.00 49.28 67 ASP A C 1
ATOM 528 O O . ASP A 1 67 ? 11.758 17.012 -13.023 1.00 49.28 67 ASP A O 1
ATOM 532 N N . ASP A 1 68 ? 11.942 17.261 -10.816 1.00 50.62 68 ASP A N 1
ATOM 533 C CA . ASP A 1 68 ? 11.960 18.732 -10.870 1.00 50.62 68 ASP A CA 1
ATOM 534 C C . ASP A 1 68 ? 13.242 19.297 -11.519 1.00 50.62 68 ASP A C 1
ATOM 536 O O . ASP A 1 68 ? 13.341 20.505 -11.757 1.00 50.62 68 ASP A O 1
ATOM 540 N N . LYS A 1 69 ? 14.239 18.449 -11.812 1.00 50.97 69 LYS A N 1
ATOM 541 C CA . LYS A 1 69 ? 15.442 18.852 -12.557 1.00 50.97 69 LYS A CA 1
ATOM 542 C C . LYS A 1 69 ? 15.214 18.895 -14.072 1.00 50.97 69 LYS A C 1
ATOM 544 O O . LYS A 1 69 ? 15.917 19.658 -14.736 1.00 50.97 69 LYS A O 1
ATOM 549 N N . ASP A 1 70 ? 14.231 18.156 -14.590 1.00 46.78 70 ASP A N 1
ATOM 550 C CA . ASP A 1 70 ? 13.984 18.015 -16.033 1.00 46.78 70 ASP A CA 1
ATOM 551 C C . ASP A 1 70 ? 12.810 18.879 -16.538 1.00 46.78 70 ASP A C 1
ATOM 553 O O . ASP A 1 70 ? 12.770 19.235 -17.714 1.00 46.78 70 ASP A O 1
ATOM 557 N N . ASP A 1 71 ? 11.900 19.303 -15.651 1.00 44.56 71 ASP A N 1
ATOM 558 C CA . ASP A 1 71 ? 10.736 20.147 -15.986 1.00 44.56 71 ASP A CA 1
ATO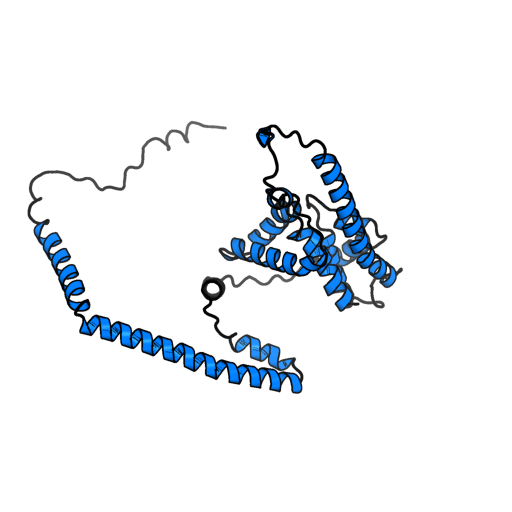M 559 C C . ASP A 1 71 ? 11.039 21.666 -15.988 1.00 44.56 71 ASP A C 1
ATOM 561 O O . ASP A 1 71 ? 10.136 22.490 -16.163 1.00 44.56 71 ASP A O 1
ATOM 565 N N . ALA A 1 72 ? 12.299 22.087 -15.814 1.00 45.72 72 ALA A N 1
ATOM 566 C CA . ALA A 1 72 ? 12.661 23.491 -15.993 1.00 45.72 72 ALA A CA 1
ATOM 567 C C . ALA A 1 72 ? 12.564 23.848 -17.490 1.00 45.72 72 ALA A C 1
ATOM 569 O O . ALA A 1 72 ? 13.365 23.337 -18.281 1.00 45.72 72 ALA A O 1
ATOM 570 N N . PRO A 1 73 ? 11.639 24.736 -17.920 1.00 40.88 73 PRO A N 1
ATOM 571 C CA . PRO A 1 73 ? 11.623 25.179 -19.302 1.00 40.88 73 PRO A CA 1
ATOM 572 C C . PRO A 1 73 ? 12.993 25.779 -19.600 1.00 40.88 73 PRO A C 1
ATOM 574 O O . PRO A 1 73 ? 13.473 26.665 -18.889 1.00 40.88 73 PRO A O 1
ATOM 577 N N . THR A 1 74 ? 13.642 25.274 -20.646 1.00 47.44 74 THR A N 1
ATOM 578 C CA . THR A 1 74 ? 14.837 25.893 -21.217 1.00 47.44 74 THR A CA 1
ATOM 579 C C . THR A 1 74 ? 14.388 27.190 -21.891 1.00 47.44 74 THR A C 1
ATOM 581 O O . THR A 1 74 ? 14.308 27.287 -23.112 1.00 47.44 74 THR A O 1
ATOM 584 N N . GLU A 1 75 ? 13.982 28.177 -21.094 1.00 44.78 75 GLU A N 1
ATOM 585 C CA . GLU A 1 75 ? 13.622 29.497 -21.578 1.00 44.78 75 GLU A CA 1
ATOM 586 C C . GLU A 1 75 ? 14.928 30.192 -21.955 1.00 44.78 75 GLU A C 1
ATOM 588 O O . GLU A 1 75 ? 15.669 30.733 -21.132 1.00 44.78 75 GLU A O 1
ATOM 593 N N . VAL A 1 76 ? 15.256 30.083 -23.239 1.00 49.94 76 VAL A N 1
ATOM 594 C CA . VAL A 1 76 ? 16.319 30.837 -23.888 1.00 49.94 76 VAL A CA 1
ATOM 595 C C . VAL A 1 76 ? 15.836 32.284 -23.985 1.00 49.94 76 VAL A C 1
ATOM 597 O O . VAL A 1 76 ? 15.285 32.696 -25.000 1.00 49.94 76 VAL A O 1
ATOM 600 N N . GLN A 1 77 ? 15.990 33.059 -22.913 1.00 42.66 77 GLN A N 1
ATOM 601 C CA . GLN A 1 77 ? 15.804 34.505 -22.964 1.00 42.66 77 GLN A CA 1
ATOM 602 C C . GLN A 1 77 ? 16.968 35.230 -22.298 1.00 42.66 77 GLN A C 1
ATOM 604 O O . GLN A 1 77 ? 17.186 35.110 -21.097 1.00 42.66 77 GLN A O 1
ATOM 609 N N . GLY A 1 78 ? 17.647 36.031 -23.122 1.00 46.84 78 GLY A N 1
ATOM 610 C CA . GLY A 1 78 ? 18.337 37.248 -22.711 1.00 46.84 78 GLY A CA 1
ATOM 611 C C . GLY A 1 78 ? 19.736 37.057 -22.140 1.00 46.84 78 GLY A C 1
ATOM 612 O O . GLY A 1 78 ? 19.915 36.487 -21.075 1.00 46.84 78 GLY A O 1
ATOM 613 N N . GLU A 1 79 ? 20.707 37.585 -22.880 1.00 49.75 79 GLU A N 1
ATOM 614 C CA . GLU A 1 79 ? 22.092 37.892 -22.517 1.00 49.75 79 GLU A CA 1
ATOM 615 C C . GLU A 1 79 ? 22.370 38.038 -21.007 1.00 49.75 79 GLU A C 1
ATOM 617 O O . GLU A 1 79 ? 22.303 39.125 -20.445 1.00 49.75 79 GLU A O 1
ATOM 622 N N . ASP A 1 80 ? 22.772 36.940 -20.367 1.00 52.84 80 ASP A N 1
ATOM 623 C CA . ASP A 1 80 ? 23.781 36.978 -19.312 1.00 52.84 80 ASP A CA 1
ATOM 624 C C . ASP A 1 80 ? 24.489 35.616 -19.264 1.00 52.84 80 ASP A C 1
ATOM 626 O O . ASP A 1 80 ? 23.910 34.573 -18.933 1.00 52.84 80 ASP A O 1
ATOM 630 N N . VAL A 1 81 ? 25.756 35.609 -19.684 1.00 63.06 81 VAL A N 1
ATOM 631 C CA . VAL A 1 81 ? 26.610 34.419 -19.827 1.00 63.06 81 VAL A CA 1
ATOM 632 C C . VAL A 1 81 ? 27.119 34.002 -18.444 1.00 63.06 81 VAL A C 1
ATOM 634 O O . VAL A 1 81 ? 28.311 34.010 -18.155 1.00 63.06 81 VAL A O 1
ATOM 637 N N . ILE A 1 82 ? 26.199 33.649 -17.550 1.00 62.22 82 ILE A N 1
ATOM 638 C CA . ILE A 1 82 ? 26.534 32.937 -16.319 1.00 62.22 82 ILE A CA 1
ATOM 639 C C . ILE A 1 82 ? 26.372 31.446 -16.629 1.00 62.22 82 ILE A C 1
ATOM 641 O O . ILE A 1 82 ? 25.234 31.005 -16.850 1.00 62.22 82 ILE A O 1
ATOM 645 N N . PRO A 1 83 ? 27.468 30.659 -16.664 1.00 67.62 83 PRO A N 1
ATOM 646 C CA . PRO A 1 83 ? 27.381 29.228 -16.913 1.00 67.62 83 PRO A CA 1
ATOM 647 C C . PRO A 1 83 ? 26.476 28.591 -15.859 1.00 67.62 83 PRO A C 1
ATOM 649 O O . PRO A 1 83 ? 26.481 28.983 -14.691 1.00 67.62 83 PRO A O 1
ATOM 652 N N . VAL A 1 84 ? 25.684 27.607 -16.283 1.00 61.75 84 VAL A N 1
ATOM 653 C CA . VAL A 1 84 ? 24.650 26.947 -15.466 1.00 61.75 84 VAL A CA 1
ATOM 654 C C . VAL A 1 84 ? 25.209 26.437 -14.125 1.00 61.75 84 VAL A C 1
ATOM 656 O O . VAL A 1 84 ? 24.504 26.448 -13.122 1.00 61.75 84 VAL A O 1
ATOM 659 N N . SER A 1 85 ? 26.503 26.110 -14.072 1.00 65.69 85 SER A N 1
ATOM 660 C CA . SER A 1 85 ? 27.253 25.688 -12.881 1.00 65.69 85 SER A CA 1
ATOM 661 C C . SER A 1 85 ? 27.506 26.775 -11.821 1.00 65.69 85 SER A C 1
ATOM 663 O O . SER A 1 85 ? 27.835 26.437 -10.686 1.00 65.69 85 SER A O 1
ATOM 665 N N . LEU A 1 86 ? 27.364 28.065 -12.151 1.00 58.19 86 LEU A N 1
ATOM 666 C CA . LEU A 1 86 ? 27.595 29.201 -11.241 1.00 58.19 86 LEU A CA 1
ATOM 667 C C . LEU A 1 86 ? 26.312 29.931 -10.828 1.00 58.19 86 LEU A C 1
ATOM 669 O O . LEU A 1 86 ? 26.362 30.844 -9.999 1.00 58.19 86 LEU A O 1
ATOM 673 N N . ARG A 1 87 ? 25.150 29.529 -11.354 1.00 63.91 87 ARG A N 1
ATOM 674 C CA . ARG A 1 87 ? 23.857 30.053 -10.903 1.00 63.91 87 ARG A CA 1
ATOM 675 C C . ARG A 1 87 ? 23.573 29.493 -9.510 1.00 63.91 87 ARG A C 1
ATOM 677 O O . ARG A 1 87 ? 22.987 28.432 -9.374 1.00 63.91 87 ARG A O 1
ATOM 684 N N . LYS A 1 88 ? 24.022 30.190 -8.465 1.00 56.62 88 LYS A N 1
ATOM 685 C CA . LYS A 1 88 ? 23.781 29.836 -7.059 1.00 56.62 88 LYS A CA 1
ATOM 686 C C . LYS A 1 88 ? 22.287 30.021 -6.745 1.00 56.62 88 LYS A C 1
ATOM 688 O O . LYS A 1 88 ? 21.813 31.108 -6.427 1.00 56.62 88 LYS A O 1
ATOM 693 N N . ASN A 1 89 ? 21.519 28.955 -6.918 1.00 54.78 89 ASN A N 1
ATOM 694 C CA . ASN A 1 89 ? 20.067 28.887 -6.781 1.00 54.78 89 ASN A CA 1
ATOM 695 C C . ASN A 1 89 ? 19.662 28.674 -5.312 1.00 54.78 89 ASN A C 1
ATOM 697 O O . ASN A 1 89 ? 19.080 27.666 -4.923 1.00 54.78 89 ASN A O 1
ATOM 701 N N . ASN A 1 90 ? 19.934 29.683 -4.485 1.00 55.06 90 ASN A N 1
ATOM 702 C CA . ASN A 1 90 ? 19.639 29.706 -3.042 1.00 55.06 90 ASN A CA 1
ATOM 703 C C . ASN A 1 90 ? 18.128 29.713 -2.751 1.00 55.06 90 ASN A C 1
ATOM 705 O O . ASN A 1 90 ? 17.698 29.388 -1.649 1.00 55.06 90 ASN A O 1
ATOM 709 N N . SER A 1 91 ? 17.315 30.100 -3.739 1.00 54.94 91 SER A N 1
ATOM 710 C CA . SER A 1 91 ? 15.853 30.108 -3.654 1.00 54.94 91 SER A CA 1
ATOM 711 C C . SER A 1 91 ? 15.225 28.735 -3.914 1.00 54.94 91 SER A C 1
ATOM 713 O O . SER A 1 91 ? 14.034 28.574 -3.662 1.00 54.94 91 SER A O 1
ATOM 715 N N . SER A 1 92 ? 15.998 27.751 -4.393 1.00 60.25 92 SER A N 1
ATOM 716 C CA . SER A 1 92 ? 15.505 26.393 -4.655 1.00 60.25 92 SER A CA 1
ATOM 717 C C . SER A 1 92 ? 15.304 25.597 -3.366 1.00 60.25 92 SER A C 1
ATOM 719 O O . SER A 1 92 ? 14.265 24.974 -3.222 1.00 60.25 92 SER A O 1
ATOM 721 N N . ALA A 1 93 ? 16.214 25.708 -2.391 1.00 61.22 93 ALA A N 1
ATOM 722 C CA . ALA A 1 93 ? 16.139 24.953 -1.137 1.00 61.22 93 ALA A CA 1
ATOM 723 C C . ALA A 1 93 ? 14.941 25.362 -0.260 1.00 61.22 93 ALA A C 1
ATOM 725 O O . ALA A 1 93 ? 14.238 24.521 0.287 1.00 61.22 93 ALA A O 1
ATOM 726 N N . ALA A 1 94 ? 14.654 26.664 -0.147 1.00 61.25 94 ALA A N 1
ATOM 727 C CA . ALA A 1 94 ? 13.476 27.124 0.594 1.00 61.25 94 ALA A CA 1
ATOM 728 C C . ALA A 1 94 ? 12.165 26.726 -0.111 1.00 61.25 94 ALA A C 1
ATOM 730 O O . ALA A 1 94 ? 11.192 26.367 0.550 1.00 61.25 94 ALA A O 1
ATOM 731 N N . LYS A 1 95 ? 12.144 26.751 -1.453 1.00 65.25 95 LYS A N 1
ATOM 732 C CA . LYS A 1 95 ? 11.000 26.289 -2.251 1.00 65.25 95 LYS A CA 1
ATOM 733 C C . LYS A 1 95 ? 10.823 24.773 -2.181 1.00 65.25 95 LYS A C 1
ATOM 735 O O . LYS A 1 95 ? 9.687 24.331 -2.086 1.00 65.25 95 LYS A O 1
ATOM 740 N N . SER A 1 96 ? 11.906 23.998 -2.176 1.00 67.38 96 SER A N 1
ATOM 741 C CA . SER A 1 96 ? 11.855 22.539 -2.067 1.00 67.38 96 SER A CA 1
ATOM 742 C C . SER A 1 96 ? 11.372 22.106 -0.686 1.00 67.38 96 SER A C 1
ATOM 744 O O . SER A 1 96 ? 10.503 21.252 -0.604 1.00 67.38 96 SER A O 1
ATOM 746 N N . ILE A 1 97 ? 11.831 22.762 0.388 1.00 68.69 97 ILE A N 1
ATOM 747 C CA . ILE A 1 97 ? 11.334 22.512 1.753 1.00 68.69 97 ILE A CA 1
ATOM 748 C C . ILE A 1 97 ? 9.850 22.892 1.870 1.00 68.69 97 ILE A C 1
ATOM 750 O O . ILE A 1 97 ? 9.063 22.158 2.463 1.00 68.69 97 ILE A O 1
ATOM 754 N N . ALA A 1 98 ? 9.433 24.023 1.290 1.00 68.44 98 ALA A N 1
ATOM 755 C CA . ALA A 1 98 ? 8.025 24.421 1.291 1.00 68.44 98 ALA A CA 1
ATOM 756 C C . ALA A 1 98 ? 7.143 23.461 0.468 1.00 68.44 98 ALA A C 1
ATOM 758 O O . ALA A 1 98 ? 6.025 23.149 0.880 1.00 68.44 98 ALA A O 1
ATOM 759 N N . ALA A 1 99 ? 7.643 22.971 -0.670 1.00 74.38 99 ALA A N 1
ATOM 760 C CA . ALA A 1 99 ? 6.962 21.983 -1.501 1.00 74.38 99 ALA A CA 1
ATOM 761 C C . ALA A 1 99 ? 6.848 20.628 -0.786 1.00 74.38 99 ALA A C 1
ATOM 763 O O . ALA A 1 99 ? 5.770 20.039 -0.766 1.00 74.38 99 ALA A O 1
ATOM 764 N N . GLU A 1 100 ? 7.912 20.183 -0.117 1.00 76.12 100 GLU A N 1
ATOM 765 C CA . GLU A 1 100 ? 7.914 18.987 0.727 1.00 76.12 100 GLU A CA 1
ATOM 766 C C . GLU A 1 100 ? 6.911 19.119 1.886 1.00 76.12 100 GLU A C 1
ATOM 768 O O . GLU A 1 100 ? 6.109 18.217 2.137 1.00 76.12 100 GLU A O 1
ATOM 773 N N . GLY A 1 101 ? 6.860 20.284 2.537 1.00 79.25 101 GLY A N 1
ATOM 774 C CA . GLY A 1 101 ? 5.848 20.601 3.546 1.00 79.25 101 GLY A CA 1
ATOM 775 C C . GLY A 1 101 ? 4.418 20.514 2.999 1.00 79.25 101 GLY A C 1
ATOM 776 O O . GLY A 1 101 ? 3.545 19.902 3.609 1.00 79.25 101 GLY A O 1
ATOM 777 N N . ALA A 1 102 ? 4.161 21.064 1.810 1.00 83.75 102 ALA A N 1
ATOM 778 C CA . ALA A 1 102 ? 2.841 20.988 1.184 1.00 83.75 102 ALA A CA 1
ATOM 779 C C . ALA A 1 102 ? 2.446 19.546 0.816 1.00 83.75 102 ALA A C 1
ATOM 781 O O . ALA A 1 102 ? 1.288 19.155 0.984 1.00 83.75 102 ALA A O 1
ATOM 782 N N . VAL A 1 103 ? 3.401 18.747 0.337 1.00 86.50 103 VAL A N 1
ATOM 783 C CA . VAL A 1 103 ? 3.208 17.329 0.013 1.00 86.50 103 VAL A CA 1
ATOM 784 C C . VAL A 1 103 ? 2.892 16.520 1.269 1.00 86.50 103 VAL A C 1
ATOM 786 O O . VAL A 1 103 ? 1.904 15.787 1.279 1.00 86.50 103 VAL A O 1
ATOM 789 N N . THR A 1 104 ? 3.660 16.691 2.346 1.00 87.12 104 THR A N 1
ATOM 790 C CA . THR A 1 104 ? 3.413 15.988 3.617 1.00 87.12 104 THR A CA 1
ATOM 791 C C . THR A 1 104 ? 2.059 16.352 4.222 1.00 87.12 104 THR A C 1
ATOM 793 O O . THR A 1 104 ? 1.348 15.459 4.679 1.00 87.12 104 THR A O 1
ATOM 796 N N . ILE A 1 105 ? 1.634 17.619 4.138 1.00 89.81 105 ILE A N 1
ATOM 797 C CA . ILE A 1 105 ? 0.288 18.038 4.559 1.00 89.81 105 ILE A CA 1
ATOM 798 C C . ILE A 1 105 ? -0.788 17.320 3.733 1.00 89.81 105 ILE A C 1
ATOM 800 O O . ILE A 1 105 ? -1.724 16.763 4.304 1.00 89.81 105 ILE A O 1
ATOM 804 N N . ARG A 1 106 ? -0.655 17.264 2.402 1.00 91.12 106 ARG A N 1
ATOM 805 C CA . ARG A 1 106 ? -1.623 16.560 1.539 1.00 91.12 106 ARG A CA 1
ATOM 806 C C . ARG A 1 106 ? -1.686 15.062 1.832 1.00 91.12 106 ARG A C 1
ATOM 808 O O . ARG A 1 106 ? -2.779 14.515 1.930 1.00 91.12 106 ARG A O 1
ATOM 815 N N . LEU A 1 107 ? -0.534 14.414 2.006 1.00 92.38 107 LEU A N 1
ATOM 816 C CA . LEU A 1 107 ? -0.457 13.003 2.394 1.00 92.38 107 LEU A CA 1
ATOM 817 C C . LEU A 1 107 ? -1.119 12.761 3.751 1.00 92.38 107 LEU A C 1
ATOM 819 O O . LEU A 1 107 ? -1.864 11.799 3.911 1.00 92.38 107 LEU A O 1
ATOM 823 N N . SER A 1 108 ? -0.878 13.659 4.709 1.00 92.06 108 SER A N 1
ATOM 824 C CA . SER A 1 108 ? -1.473 13.578 6.037 1.00 92.06 108 SER A CA 1
ATOM 825 C C . SER A 1 108 ? -2.997 13.673 5.977 1.00 92.06 108 SER A C 1
ATOM 827 O O . SER A 1 108 ? -3.662 12.817 6.543 1.00 92.06 108 SER A O 1
ATOM 829 N N . ALA A 1 109 ? -3.539 14.608 5.193 1.00 93.81 109 ALA A N 1
ATOM 830 C CA . ALA A 1 109 ? -4.978 14.761 5.008 1.00 93.81 109 ALA A CA 1
ATOM 831 C C . ALA A 1 109 ? -5.622 13.538 4.329 1.00 93.81 109 ALA A C 1
ATOM 833 O O . ALA A 1 109 ? -6.708 13.125 4.720 1.00 93.81 109 ALA A O 1
ATOM 834 N N . LEU A 1 110 ? -4.950 12.930 3.342 1.00 94.06 110 LEU A N 1
ATOM 835 C CA . LEU A 1 110 ? -5.427 11.700 2.695 1.00 94.06 110 LEU A CA 1
ATOM 836 C C . LEU A 1 110 ? -5.417 10.495 3.641 1.00 94.06 110 LEU A C 1
ATOM 838 O O . LEU A 1 110 ? -6.306 9.648 3.567 1.00 94.06 110 LEU A O 1
ATOM 842 N N . ALA A 1 111 ? -4.407 10.398 4.509 1.00 94.94 111 ALA A N 1
ATOM 843 C CA . ALA A 1 111 ? -4.373 9.366 5.536 1.00 94.94 111 ALA A CA 1
ATOM 844 C C . ALA A 1 111 ? -5.479 9.585 6.571 1.00 94.94 111 ALA A C 1
ATOM 846 O O . ALA A 1 111 ? -6.164 8.629 6.918 1.00 94.94 111 ALA A O 1
ATOM 847 N N . ASP A 1 112 ? -5.697 10.825 7.007 1.00 95.00 112 ASP A N 1
ATOM 848 C CA . ASP A 1 112 ? -6.738 11.155 7.981 1.00 95.00 112 ASP A CA 1
ATOM 849 C C . ASP A 1 112 ? -8.143 10.838 7.400 1.00 95.00 112 ASP A C 1
ATOM 851 O O . ASP A 1 112 ? -8.932 10.164 8.059 1.00 95.00 112 ASP A O 1
ATOM 855 N N . GLU A 1 113 ? -8.402 11.134 6.113 1.00 94.31 113 GLU A N 1
ATOM 856 C CA . GLU A 1 113 ? -9.647 10.756 5.402 1.00 94.31 113 GLU A CA 1
ATOM 857 C C . GLU A 1 113 ? -9.911 9.234 5.398 1.00 94.31 113 GLU A C 1
ATOM 859 O O . GLU A 1 113 ? -11.056 8.786 5.328 1.00 94.31 113 GLU A O 1
ATOM 864 N N . PHE A 1 114 ? -8.857 8.416 5.447 1.00 95.00 114 PHE A N 1
ATOM 865 C CA . PHE A 1 114 ? -8.969 6.959 5.468 1.00 95.00 114 PHE A CA 1
ATOM 866 C C . PHE A 1 114 ? -9.052 6.384 6.885 1.00 95.00 114 PHE A C 1
ATOM 868 O O . PHE A 1 114 ? -9.838 5.467 7.133 1.00 95.00 114 PHE A O 1
ATOM 875 N N . LEU A 1 115 ? -8.232 6.896 7.803 1.00 94.81 115 LEU A N 1
ATOM 876 C CA . LEU A 1 115 ? -8.058 6.333 9.138 1.00 94.81 115 LEU A CA 1
ATOM 877 C C . LEU A 1 115 ? -9.148 6.780 10.115 1.00 94.81 115 LEU A C 1
ATOM 879 O O . LEU A 1 115 ? -9.533 5.982 10.968 1.00 94.81 115 LEU A O 1
ATOM 883 N N . GLU A 1 116 ? -9.686 7.997 9.985 1.00 93.12 116 GLU A N 1
ATOM 884 C CA . GLU A 1 116 ? -10.767 8.476 10.858 1.00 93.12 116 GLU A CA 1
ATOM 885 C C . GLU A 1 116 ? -12.036 7.613 10.736 1.00 93.12 116 GLU A C 1
ATOM 887 O O . GLU A 1 116 ? -12.493 7.107 11.766 1.00 93.12 116 GLU A O 1
ATOM 892 N N . PRO A 1 117 ? -12.565 7.310 9.527 1.00 93.25 117 PRO A N 1
ATOM 893 C CA . PRO A 1 117 ? -13.735 6.440 9.398 1.00 93.25 117 PRO A CA 1
ATOM 894 C C . PRO A 1 117 ? -13.476 5.006 9.869 1.00 93.25 117 PRO A C 1
ATOM 896 O O . PRO A 1 117 ? -14.401 4.319 10.300 1.00 93.25 117 PRO A O 1
ATOM 899 N N . LEU A 1 118 ? -12.230 4.527 9.779 1.00 91.19 118 LEU A N 1
ATOM 900 C CA . LEU A 1 118 ? -11.856 3.211 10.299 1.00 91.19 118 LEU A CA 1
ATOM 901 C C . LEU A 1 118 ? -11.860 3.186 11.828 1.00 91.19 118 LEU A C 1
ATOM 903 O O . LEU A 1 118 ? -12.390 2.246 12.420 1.00 91.19 118 LEU A O 1
ATOM 907 N N . ALA A 1 119 ? -11.299 4.214 12.466 1.00 90.94 119 ALA A N 1
ATOM 908 C CA . ALA A 1 119 ? -11.306 4.344 13.917 1.00 90.94 119 ALA A CA 1
ATOM 909 C C . ALA A 1 119 ? -12.732 4.491 14.464 1.00 90.94 119 ALA A C 1
ATOM 911 O O . ALA A 1 119 ? -13.088 3.827 15.437 1.00 90.94 119 ALA A O 1
ATOM 912 N N . GLU A 1 120 ? -13.561 5.301 13.802 1.00 90.69 120 GLU A N 1
ATOM 913 C CA . GLU A 1 120 ? -14.972 5.473 14.151 1.00 90.69 120 GLU A CA 1
ATOM 914 C C . GLU A 1 120 ? -15.754 4.164 14.004 1.00 90.69 120 GLU A C 1
ATOM 916 O O . GLU A 1 120 ? -16.484 3.781 14.916 1.00 90.69 120 GLU A O 1
ATOM 921 N N . MET A 1 121 ? -15.559 3.440 12.894 1.00 87.56 121 MET A N 1
ATOM 922 C CA . MET A 1 121 ? -16.234 2.160 12.658 1.00 87.56 121 MET A CA 1
ATOM 923 C C . MET A 1 121 ? -15.885 1.122 13.727 1.00 87.56 121 MET A C 1
ATOM 925 O O . MET A 1 121 ? -16.753 0.355 14.137 1.00 87.56 121 MET A O 1
ATOM 929 N N . ARG A 1 122 ? -14.629 1.083 14.181 1.00 87.75 122 ARG A N 1
ATOM 930 C CA . ARG A 1 122 ? -14.226 0.156 15.238 1.00 87.75 122 ARG A CA 1
ATOM 931 C C . ARG A 1 122 ? -14.826 0.530 16.592 1.00 87.75 122 ARG A C 1
ATOM 933 O O . ARG A 1 122 ? -15.255 -0.352 17.335 1.00 87.75 122 ARG A O 1
ATOM 940 N N . GLY A 1 123 ? -14.807 1.817 16.936 1.00 84.25 123 GLY A N 1
ATOM 941 C CA . GLY A 1 123 ? -15.177 2.284 18.268 1.00 84.25 123 GLY A CA 1
ATOM 942 C C . GLY A 1 123 ? -14.427 1.516 19.364 1.00 84.25 123 GLY A C 1
ATOM 943 O O . GLY A 1 123 ? -13.202 1.408 19.342 1.00 84.25 123 GLY A O 1
ATOM 944 N N . GLU A 1 124 ? -15.175 0.948 20.309 1.00 78.56 124 GLU A N 1
ATOM 945 C CA . GLU A 1 124 ? -14.645 0.129 21.413 1.00 78.56 124 GLU A CA 1
ATOM 946 C C . GLU A 1 124 ? -14.697 -1.387 21.125 1.00 78.56 124 GLU A C 1
ATOM 948 O O . GLU A 1 124 ? -14.409 -2.204 21.999 1.00 78.56 124 GLU A O 1
ATOM 953 N N . GLY A 1 125 ? -15.077 -1.782 19.906 1.00 78.94 125 GLY A N 1
ATOM 954 C CA . GLY A 1 125 ? -15.201 -3.180 19.505 1.00 78.94 125 GLY A CA 1
ATOM 955 C C . GLY A 1 125 ? -13.857 -3.889 19.307 1.00 78.94 125 GLY A C 1
ATOM 956 O O . GLY A 1 125 ? -12.843 -3.287 18.933 1.00 78.94 125 GLY A O 1
ATOM 957 N N . SER A 1 126 ? -13.863 -5.211 19.513 1.00 81.56 126 SER A N 1
ATOM 958 C CA . SER A 1 126 ? -12.749 -6.097 19.139 1.00 81.56 126 SER A CA 1
ATOM 959 C C . SER A 1 126 ? -12.668 -6.343 17.627 1.00 81.56 126 SER A C 1
ATOM 961 O O . SER A 1 126 ? -11.589 -6.622 17.114 1.00 81.56 126 SER A O 1
ATOM 963 N N . TRP A 1 127 ? -13.785 -6.191 16.912 1.00 86.81 127 TRP A N 1
ATOM 964 C CA . TRP A 1 127 ? -13.899 -6.312 15.456 1.00 86.81 127 TRP A CA 1
ATOM 965 C C . TRP A 1 127 ? -14.598 -5.073 14.885 1.00 86.81 127 TRP A C 1
ATOM 967 O O . TRP A 1 127 ? -15.366 -4.416 15.588 1.00 86.81 127 TRP A O 1
ATOM 977 N N . PHE A 1 128 ? -14.352 -4.752 13.615 1.00 83.56 128 PHE A N 1
ATOM 978 C CA . PHE A 1 128 ? -14.967 -3.617 12.924 1.00 83.56 128 PHE A CA 1
ATOM 979 C C . PHE A 1 128 ? -16.463 -3.824 12.670 1.00 83.56 128 PHE A C 1
ATOM 981 O O . PHE A 1 128 ? -17.219 -2.856 12.627 1.00 83.56 128 PHE A O 1
ATOM 988 N N . VAL A 1 129 ? -16.904 -5.072 12.470 1.00 82.19 129 VAL A N 1
ATOM 989 C CA . VAL A 1 129 ? -18.313 -5.388 12.201 1.00 82.19 129 VAL A CA 1
ATOM 990 C C . VAL A 1 129 ? -18.792 -6.528 13.099 1.00 82.19 129 VAL A C 1
ATOM 992 O O . VAL A 1 129 ? -18.551 -7.705 12.845 1.00 82.19 129 VAL A O 1
ATOM 995 N N . GLY A 1 130 ? -19.561 -6.179 14.130 1.00 77.31 130 GLY A N 1
ATOM 996 C CA . GLY A 1 130 ? -20.184 -7.150 15.030 1.00 77.31 130 GLY A CA 1
ATOM 997 C C . GLY A 1 130 ? -19.200 -7.791 16.015 1.00 77.31 130 GLY A C 1
ATOM 998 O O . GLY A 1 130 ? -18.226 -7.177 16.429 1.00 77.31 130 GLY A O 1
ATOM 999 N N . GLY A 1 131 ? -19.497 -9.021 16.448 1.00 81.25 131 GLY A N 1
ATOM 1000 C CA . GLY A 1 131 ? -18.739 -9.727 17.495 1.00 81.25 131 GLY A CA 1
ATOM 1001 C C . GLY A 1 131 ? -17.778 -10.813 16.999 1.00 81.25 131 GLY A C 1
ATOM 1002 O O . GLY A 1 131 ? -17.271 -11.580 17.813 1.00 81.25 131 GLY A O 1
ATOM 1003 N N . ARG A 1 132 ? -17.562 -10.938 15.684 1.00 83.44 132 ARG A N 1
ATOM 1004 C CA . ARG A 1 132 ? -16.710 -11.975 15.075 1.00 83.44 132 ARG A CA 1
ATOM 1005 C C . ARG A 1 132 ? -15.920 -11.403 13.904 1.00 83.44 132 ARG A C 1
ATOM 1007 O O . ARG A 1 132 ? -16.390 -10.460 13.282 1.00 83.44 132 ARG A O 1
ATOM 1014 N N . ALA A 1 133 ? -14.813 -12.052 13.548 1.00 84.62 133 ALA A N 1
ATOM 1015 C CA . ALA A 1 133 ? -14.058 -11.712 12.348 1.00 84.62 133 ALA A CA 1
ATOM 1016 C C . ALA A 1 133 ? -14.926 -11.841 11.084 1.00 84.62 133 ALA A C 1
ATOM 1018 O O . ALA A 1 133 ? -15.573 -12.871 10.848 1.00 84.62 133 ALA A O 1
ATOM 1019 N N . THR A 1 134 ? -14.921 -10.786 10.279 1.00 89.25 134 THR A N 1
ATOM 1020 C CA . THR A 1 134 ? -15.582 -10.681 8.979 1.00 89.25 134 THR A CA 1
ATOM 1021 C C . THR A 1 134 ? -14.558 -10.433 7.871 1.00 89.25 134 THR A C 1
ATOM 1023 O O . THR A 1 134 ? -13.405 -10.095 8.125 1.00 89.25 134 THR A O 1
ATOM 1026 N N . GLU A 1 135 ? -14.979 -10.550 6.609 1.00 89.31 135 GLU A N 1
ATOM 1027 C CA . GLU A 1 135 ? -14.128 -10.224 5.453 1.00 89.31 135 GLU A CA 1
ATOM 1028 C C . GLU A 1 135 ? -13.595 -8.780 5.508 1.00 89.31 135 GLU A C 1
ATOM 1030 O O . GLU A 1 135 ? -12.474 -8.503 5.082 1.00 89.31 135 GLU A O 1
ATOM 1035 N N . VAL A 1 136 ? -14.384 -7.857 6.070 1.00 91.56 136 VAL A N 1
ATOM 1036 C CA . VAL A 1 136 ? -13.979 -6.459 6.255 1.00 91.56 136 VAL A CA 1
ATOM 1037 C C . VAL A 1 136 ? -12.790 -6.371 7.207 1.00 91.56 136 VAL A C 1
ATOM 1039 O O . VAL A 1 136 ? -11.852 -5.633 6.914 1.00 91.56 136 VAL A O 1
ATOM 1042 N N . ASP A 1 137 ? -12.803 -7.150 8.292 1.00 90.94 137 ASP A N 1
ATOM 1043 C CA . ASP A 1 137 ? -11.697 -7.223 9.249 1.00 90.94 137 ASP A CA 1
ATOM 1044 C C . ASP A 1 137 ? -10.437 -7.796 8.595 1.00 90.94 137 ASP A C 1
ATOM 1046 O O . ASP A 1 137 ? -9.358 -7.240 8.765 1.00 90.94 137 ASP A O 1
ATOM 1050 N N . CYS A 1 138 ? -10.565 -8.849 7.780 1.00 90.50 138 CYS A N 1
ATOM 1051 C CA . CYS A 1 138 ? -9.432 -9.428 7.051 1.00 90.50 138 CYS A CA 1
ATOM 1052 C C . CYS A 1 138 ? -8.822 -8.441 6.045 1.00 90.50 138 CYS A C 1
ATOM 1054 O O . CYS A 1 138 ? -7.600 -8.338 5.934 1.00 90.50 138 CYS A O 1
ATOM 1056 N N . LEU A 1 139 ? -9.659 -7.692 5.320 1.00 92.88 139 LEU A N 1
ATOM 1057 C CA . LEU A 1 139 ? -9.185 -6.645 4.415 1.00 92.88 139 LEU A CA 1
ATOM 1058 C C . LEU A 1 139 ? -8.504 -5.517 5.191 1.00 92.88 139 LEU A C 1
ATOM 1060 O O . LEU A 1 139 ? -7.405 -5.110 4.823 1.00 92.88 139 LEU A O 1
ATOM 1064 N N . ALA A 1 140 ? -9.133 -5.023 6.259 1.00 92.75 140 ALA A N 1
ATOM 1065 C CA . ALA A 1 140 ? -8.565 -3.975 7.098 1.00 92.75 140 ALA A CA 1
ATOM 1066 C C . ALA A 1 140 ? -7.213 -4.402 7.683 1.00 92.75 140 ALA A C 1
ATOM 1068 O O . ALA A 1 140 ? -6.259 -3.635 7.596 1.00 92.75 140 ALA A O 1
ATOM 1069 N N . LEU A 1 141 ? -7.109 -5.637 8.183 1.00 92.69 141 LEU A N 1
ATOM 1070 C CA . LEU A 1 141 ? -5.863 -6.228 8.664 1.00 92.69 141 LEU A CA 1
ATOM 1071 C C . LEU A 1 141 ? -4.793 -6.229 7.573 1.00 92.69 141 LEU A C 1
ATOM 1073 O O . LEU A 1 141 ? -3.707 -5.710 7.795 1.00 92.69 141 LEU A O 1
ATOM 1077 N N . GLY A 1 142 ? -5.104 -6.749 6.382 1.00 92.31 142 GLY A N 1
ATOM 1078 C CA . GLY A 1 142 ? -4.141 -6.824 5.283 1.00 92.31 142 GLY A CA 1
ATOM 1079 C C . GLY A 1 142 ? -3.607 -5.453 4.858 1.00 92.31 142 GLY A C 1
ATOM 1080 O O . GLY A 1 142 ? -2.408 -5.298 4.644 1.00 92.31 142 GLY A O 1
ATOM 1081 N N . TYR A 1 143 ? -4.469 -4.436 4.774 1.00 94.56 143 TYR A N 1
ATOM 1082 C CA . TYR A 1 143 ? -4.020 -3.079 4.455 1.00 94.56 143 TYR A CA 1
ATOM 1083 C C . TYR A 1 143 ? -3.234 -2.449 5.612 1.00 94.56 143 TYR A C 1
ATOM 1085 O O . TYR A 1 143 ? -2.143 -1.937 5.380 1.00 94.56 143 TYR A O 1
ATOM 1093 N N . LEU A 1 144 ? -3.748 -2.494 6.845 1.00 93.88 144 LEU A N 1
ATOM 1094 C CA . LEU A 1 144 ? -3.123 -1.838 8.000 1.00 93.88 144 LEU A CA 1
ATOM 1095 C C . LEU A 1 144 ? -1.790 -2.482 8.399 1.00 93.88 144 LEU A C 1
ATOM 1097 O O . LEU A 1 144 ? -0.856 -1.753 8.722 1.00 93.88 144 LEU A O 1
ATOM 1101 N N . ALA A 1 145 ? -1.666 -3.809 8.315 1.00 93.00 145 ALA A N 1
ATOM 1102 C CA . ALA A 1 145 ? -0.407 -4.510 8.562 1.00 93.00 145 ALA A CA 1
ATOM 1103 C C . ALA A 1 145 ? 0.681 -4.048 7.583 1.00 93.00 145 ALA A C 1
ATOM 1105 O O . ALA A 1 145 ? 1.786 -3.703 7.990 1.00 93.00 145 ALA A O 1
ATOM 1106 N N . VAL A 1 146 ? 0.345 -3.923 6.293 1.00 92.75 146 VAL A N 1
ATOM 1107 C CA . VAL A 1 146 ? 1.289 -3.423 5.281 1.00 92.75 146 VAL A CA 1
ATOM 1108 C C . VAL A 1 146 ? 1.604 -1.931 5.481 1.00 92.75 146 VAL A C 1
ATOM 1110 O O . VAL A 1 146 ? 2.728 -1.497 5.238 1.00 92.75 146 VAL A O 1
ATOM 1113 N N . MET A 1 147 ? 0.648 -1.129 5.960 1.00 93.50 147 MET A N 1
ATOM 1114 C CA . MET A 1 147 ? 0.888 0.283 6.300 1.00 93.50 147 MET A CA 1
ATOM 1115 C C . MET A 1 147 ? 1.837 0.466 7.492 1.00 93.50 147 MET A C 1
ATOM 1117 O O . MET A 1 147 ? 2.471 1.516 7.598 1.00 93.50 147 MET A O 1
ATOM 1121 N N . LEU A 1 148 ? 1.922 -0.532 8.373 1.00 93.25 148 LEU A N 1
ATOM 1122 C CA . LEU A 1 148 ? 2.758 -0.553 9.574 1.00 93.25 148 LEU A CA 1
ATOM 1123 C C . LEU A 1 148 ? 4.112 -1.248 9.362 1.00 93.25 148 LEU A C 1
ATOM 1125 O O . LEU A 1 148 ? 4.811 -1.505 10.336 1.00 93.25 148 LEU A O 1
ATOM 1129 N N . VAL A 1 149 ? 4.501 -1.531 8.114 1.00 89.00 149 VAL A N 1
ATOM 1130 C CA . VAL A 1 149 ? 5.800 -2.146 7.808 1.00 89.00 149 VAL A CA 1
ATOM 1131 C C . VAL A 1 149 ? 6.950 -1.278 8.318 1.00 89.00 149 VAL A C 1
ATOM 1133 O O . VAL A 1 149 ? 7.101 -0.111 7.943 1.00 89.00 149 VAL A O 1
ATOM 1136 N N . ASP A 1 150 ? 7.792 -1.889 9.145 1.00 86.94 150 ASP A N 1
ATOM 1137 C CA . ASP A 1 150 ? 9.013 -1.284 9.659 1.00 86.94 150 ASP A CA 1
ATOM 1138 C C . ASP A 1 150 ? 10.130 -1.260 8.597 1.00 86.94 150 ASP A C 1
ATOM 1140 O O . ASP A 1 150 ? 10.161 -2.054 7.656 1.00 86.94 150 ASP A O 1
ATOM 1144 N N . GLY A 1 151 ? 11.090 -0.342 8.751 1.00 84.31 151 GLY A N 1
ATOM 1145 C CA . GLY A 1 151 ? 12.286 -0.273 7.896 1.00 84.31 151 GLY A CA 1
ATOM 1146 C C . GLY A 1 151 ? 12.155 0.585 6.632 1.00 84.31 151 GLY A C 1
ATOM 1147 O O . GLY A 1 151 ? 13.095 0.650 5.840 1.00 84.31 151 GLY A O 1
ATOM 1148 N N . LEU A 1 152 ? 11.030 1.282 6.445 1.00 89.50 152 LEU A N 1
ATOM 1149 C CA . LEU A 1 152 ? 10.875 2.272 5.376 1.00 89.50 152 LEU A CA 1
ATOM 1150 C C . LEU A 1 152 ? 11.718 3.533 5.666 1.00 89.50 152 LEU A C 1
ATOM 1152 O O . LEU A 1 152 ? 11.581 4.103 6.752 1.00 89.50 152 LEU A O 1
ATOM 1156 N N . PRO A 1 153 ? 12.532 4.030 4.708 1.00 90.00 153 PRO A N 1
ATOM 1157 C CA . PRO A 1 153 ? 13.264 5.293 4.846 1.00 90.00 153 PRO A CA 1
ATOM 1158 C C . PRO A 1 153 ? 12.376 6.492 5.196 1.00 90.00 153 PRO A C 1
ATOM 1160 O O . PRO A 1 153 ? 12.781 7.355 5.974 1.00 90.00 153 PRO A O 1
ATOM 1163 N N . ARG A 1 154 ? 11.160 6.550 4.635 1.00 90.25 154 ARG A N 1
ATOM 1164 C CA . ARG A 1 154 ? 10.145 7.562 4.950 1.00 90.25 154 ARG A CA 1
ATOM 1165 C C . ARG A 1 154 ? 8.872 6.896 5.490 1.00 90.25 154 ARG A C 1
ATOM 1167 O O . ARG A 1 154 ? 7.948 6.627 4.716 1.00 90.25 154 ARG A O 1
ATOM 1174 N N . PRO A 1 155 ? 8.774 6.658 6.813 1.00 92.44 155 PRO A N 1
ATOM 1175 C CA . PRO A 1 155 ? 7.668 5.923 7.432 1.00 92.44 155 PRO A CA 1
ATOM 1176 C C . PRO A 1 155 ? 6.463 6.822 7.774 1.00 92.44 155 PRO A C 1
ATOM 1178 O O . PRO A 1 155 ? 5.852 6.687 8.833 1.00 92.44 155 PRO A O 1
ATOM 1181 N N . TRP A 1 156 ? 6.103 7.772 6.903 1.00 91.62 156 TRP A N 1
ATOM 1182 C CA . TRP A 1 156 ? 5.062 8.771 7.201 1.00 91.62 156 TRP A CA 1
ATOM 1183 C C . TRP A 1 156 ? 3.689 8.138 7.488 1.00 91.62 156 TRP A C 1
ATOM 1185 O O . TRP A 1 156 ? 2.963 8.601 8.368 1.00 91.62 156 TRP A O 1
ATOM 1195 N N . LEU A 1 157 ? 3.351 7.057 6.777 1.00 92.88 157 LEU A N 1
ATOM 1196 C CA . LEU A 1 157 ? 2.072 6.364 6.918 1.00 92.88 157 LEU A CA 1
ATOM 1197 C C . LEU A 1 157 ? 2.021 5.529 8.204 1.00 92.88 157 LEU A C 1
ATOM 1199 O O . LEU A 1 157 ? 1.036 5.607 8.930 1.00 92.88 157 LEU A O 1
ATOM 1203 N N . ALA A 1 158 ? 3.100 4.817 8.538 1.00 93.12 158 ALA A N 1
ATOM 1204 C CA . ALA A 1 158 ? 3.198 4.048 9.779 1.00 93.12 158 ALA A CA 1
ATOM 1205 C C . ALA A 1 158 ? 3.093 4.954 11.019 1.00 93.12 158 ALA A C 1
ATOM 1207 O O . ALA A 1 158 ? 2.367 4.641 11.964 1.00 93.12 158 ALA A O 1
ATOM 1208 N N . VAL A 1 159 ? 3.750 6.123 10.987 1.00 93.06 159 VAL A N 1
ATOM 1209 C CA . VAL A 1 159 ? 3.635 7.144 12.044 1.00 93.06 159 VAL A CA 1
ATOM 1210 C C . VAL A 1 159 ? 2.191 7.627 12.182 1.00 93.06 159 VAL A C 1
ATOM 1212 O O . VAL A 1 159 ? 1.694 7.764 13.299 1.00 93.06 159 VAL A O 1
ATOM 1215 N N . LYS A 1 160 ? 1.493 7.845 11.062 1.00 93.25 160 LYS A N 1
ATOM 1216 C CA . LYS A 1 160 ? 0.087 8.261 11.061 1.00 93.25 160 LYS A CA 1
ATOM 1217 C C . LYS A 1 160 ? -0.853 7.190 11.604 1.00 93.25 160 LYS A C 1
ATOM 1219 O O . LYS A 1 160 ? -1.667 7.509 12.461 1.00 93.25 160 LYS A O 1
ATOM 1224 N N . VAL A 1 161 ? -0.707 5.932 11.189 1.00 93.25 161 VAL A N 1
ATOM 1225 C CA . VAL A 1 161 ? -1.507 4.818 11.729 1.00 93.25 161 VAL A CA 1
ATOM 1226 C C . VAL A 1 161 ? -1.262 4.650 13.230 1.00 93.25 161 VAL A C 1
ATOM 1228 O O . VAL A 1 161 ? -2.213 4.477 13.984 1.00 93.25 161 VAL A O 1
ATOM 1231 N N . GLY A 1 162 ? -0.010 4.771 13.681 1.00 90.56 162 GLY A N 1
ATOM 1232 C CA . GLY A 1 162 ? 0.337 4.713 15.103 1.00 90.56 162 GLY A CA 1
ATOM 1233 C C . GLY A 1 162 ? -0.183 5.892 15.933 1.00 90.56 162 GLY A C 1
ATOM 1234 O O . GLY A 1 162 ? -0.348 5.753 17.142 1.00 90.56 162 GLY A O 1
ATOM 1235 N N . ALA A 1 163 ? -0.459 7.041 15.311 1.00 92.19 163 ALA A N 1
ATOM 1236 C CA . ALA A 1 163 ? -1.063 8.187 15.989 1.00 92.19 163 ALA A CA 1
ATOM 1237 C C . ALA A 1 163 ? -2.564 7.988 16.259 1.00 92.19 163 ALA A C 1
ATOM 1239 O O . ALA A 1 163 ? -3.109 8.600 17.180 1.00 92.19 163 ALA A O 1
ATOM 1240 N N . VAL A 1 164 ? -3.239 7.137 15.478 1.00 91.50 164 VAL A N 1
ATOM 1241 C CA . VAL A 1 164 ? -4.659 6.844 15.674 1.00 91.50 164 VAL A CA 1
ATOM 1242 C C . VAL A 1 164 ? -4.814 5.778 16.753 1.00 91.50 164 VAL A C 1
ATOM 1244 O O . VAL A 1 164 ? -4.342 4.647 16.626 1.00 91.50 164 VAL A O 1
ATOM 1247 N N . LYS A 1 165 ? -5.493 6.154 17.839 1.00 87.50 165 LYS A N 1
ATOM 1248 C CA . LYS A 1 165 ? -5.634 5.327 19.039 1.00 87.50 165 LYS A CA 1
ATOM 1249 C C . LYS A 1 165 ? -6.238 3.960 18.711 1.00 87.50 165 LYS A C 1
ATOM 1251 O O . LYS A 1 165 ? -7.313 3.871 18.123 1.00 87.50 165 LYS A O 1
ATOM 1256 N N . GLY A 1 166 ? -5.585 2.901 19.179 1.00 86.31 166 GLY A N 1
ATOM 1257 C CA . GLY A 1 166 ? -6.110 1.544 19.150 1.00 86.31 166 GLY A CA 1
ATOM 1258 C C . GLY A 1 166 ? -5.758 0.768 17.884 1.00 86.31 166 GLY A C 1
ATOM 1259 O O . GLY A 1 166 ? -5.688 -0.459 17.959 1.00 86.31 166 GLY A O 1
ATOM 1260 N N . LEU A 1 167 ? -5.601 1.406 16.714 1.00 90.06 167 LEU A N 1
ATOM 1261 C CA . LEU A 1 167 ? -5.453 0.667 15.448 1.00 90.06 167 LEU A CA 1
ATOM 1262 C C . LEU A 1 167 ? -4.185 -0.182 15.432 1.00 90.06 167 LEU A C 1
ATOM 1264 O O . LEU A 1 167 ? -4.240 -1.336 15.018 1.00 90.06 167 LEU A O 1
ATOM 1268 N N . LYS A 1 168 ? -3.065 0.367 15.909 1.00 92.19 168 LYS A N 1
ATOM 1269 C CA . LYS A 1 168 ? -1.799 -0.364 15.977 1.00 92.19 168 LYS A CA 1
ATOM 1270 C C . LYS A 1 168 ? -1.890 -1.557 16.928 1.00 92.19 168 LYS A C 1
ATOM 1272 O O . LYS A 1 168 ? -1.441 -2.641 16.574 1.00 92.19 168 LYS A O 1
ATOM 1277 N N . GLU A 1 169 ? -2.486 -1.366 18.104 1.00 92.00 169 GLU A N 1
ATOM 1278 C CA . GLU A 1 169 ? -2.676 -2.443 19.079 1.00 92.00 169 GLU A CA 1
ATOM 1279 C C . GLU A 1 169 ? -3.559 -3.554 18.505 1.00 92.00 169 GLU A C 1
ATOM 1281 O O . GLU A 1 169 ? -3.235 -4.727 18.620 1.00 92.00 169 GLU A O 1
ATOM 1286 N N . TRP A 1 170 ? -4.625 -3.184 17.794 1.00 91.81 170 TRP A N 1
ATOM 1287 C CA . TRP A 1 170 ? -5.517 -4.152 17.158 1.00 91.81 170 TRP A CA 1
ATOM 1288 C C . TRP A 1 170 ? -4.844 -4.970 16.066 1.00 91.81 170 TRP A C 1
ATOM 1290 O O . TRP A 1 170 ? -5.068 -6.174 15.995 1.00 91.81 170 TRP A O 1
ATOM 1300 N N . VAL A 1 171 ? -4.015 -4.339 15.227 1.00 92.94 171 VAL A N 1
ATOM 1301 C CA . VAL A 1 171 ? -3.250 -5.080 14.218 1.00 92.94 171 VAL A CA 1
ATOM 1302 C C . VAL A 1 171 ? -2.349 -6.101 14.905 1.00 92.94 171 VAL A C 1
ATOM 1304 O O . VAL A 1 171 ? -2.383 -7.259 14.512 1.00 92.94 171 VAL A O 1
ATOM 1307 N N . ALA A 1 172 ? -1.631 -5.714 15.963 1.00 90.44 172 ALA A N 1
ATOM 1308 C CA . ALA A 1 172 ? -0.765 -6.631 16.703 1.00 90.44 172 ALA A CA 1
ATOM 1309 C C . ALA A 1 172 ? -1.542 -7.794 17.353 1.00 90.44 172 ALA A C 1
ATOM 1311 O O . ALA A 1 172 ? -1.118 -8.946 17.257 1.00 90.44 172 ALA A O 1
ATOM 1312 N N . ASP A 1 173 ? -2.696 -7.507 17.965 1.00 89.69 173 ASP A N 1
ATOM 1313 C CA . ASP A 1 173 ? -3.550 -8.518 18.596 1.00 89.69 173 ASP A CA 1
ATOM 1314 C C . ASP A 1 173 ? -4.084 -9.531 17.569 1.00 89.69 173 ASP A C 1
ATOM 1316 O O . ASP A 1 173 ? -4.083 -10.739 17.813 1.00 89.69 173 ASP A O 1
ATOM 1320 N N . VAL A 1 174 ? -4.544 -9.053 16.408 1.00 87.31 174 VAL A N 1
ATOM 1321 C CA . VAL A 1 174 ? -5.122 -9.912 15.364 1.00 87.31 174 VAL A CA 1
ATOM 1322 C C . VAL A 1 174 ? -4.038 -10.643 14.573 1.00 87.31 174 VAL A C 1
ATOM 1324 O O . VAL A 1 174 ? -4.240 -11.802 14.216 1.00 87.31 174 VAL A O 1
ATOM 1327 N N . GLU A 1 175 ? -2.888 -10.019 14.316 1.00 84.81 175 GLU A N 1
ATOM 1328 C CA . GLU A 1 175 ? -1.764 -10.635 13.604 1.00 84.81 175 GLU A CA 1
ATOM 1329 C C . GLU A 1 175 ? -1.223 -11.850 14.363 1.00 84.81 175 GLU A C 1
ATOM 1331 O O . GLU A 1 175 ? -1.037 -12.911 13.764 1.00 84.81 175 GLU A O 1
ATOM 1336 N N . GLY A 1 176 ? -1.081 -11.732 15.689 1.00 79.94 176 GLY A N 1
ATOM 1337 C CA . GLY A 1 176 ? -0.653 -12.837 16.548 1.00 79.94 176 GLY A CA 1
ATOM 1338 C C . GLY A 1 176 ? -1.580 -14.054 16.486 1.00 79.94 176 GLY A C 1
ATOM 1339 O O . GLY A 1 176 ? -1.112 -15.180 16.595 1.00 79.94 176 GLY A O 1
ATOM 1340 N N . VAL A 1 177 ? -2.880 -13.841 16.256 1.00 80.19 177 VAL A N 1
ATOM 1341 C CA . VAL A 1 177 ? -3.871 -14.923 16.121 1.00 80.19 177 VAL A CA 1
ATOM 1342 C C . VAL A 1 177 ? -3.961 -15.442 14.681 1.00 80.19 177 VAL A C 1
ATOM 1344 O O . VAL A 1 177 ? -4.208 -16.624 14.459 1.00 80.19 177 VAL A O 1
ATOM 1347 N N . ALA A 1 178 ? -3.804 -14.568 13.684 1.00 77.88 178 ALA A N 1
ATOM 1348 C CA . ALA A 1 178 ? -4.053 -14.897 12.282 1.00 77.88 178 ALA A CA 1
ATOM 1349 C C . ALA A 1 178 ? -2.862 -15.565 11.573 1.00 77.88 178 ALA A C 1
ATOM 1351 O O . ALA A 1 178 ? -3.082 -16.333 10.636 1.00 77.88 178 ALA A O 1
ATOM 1352 N N . PHE A 1 179 ? -1.623 -15.277 11.986 1.00 79.88 179 PHE A N 1
ATOM 1353 C CA . PHE A 1 179 ? -0.408 -15.691 11.267 1.00 79.88 179 PHE A CA 1
ATOM 1354 C C . PHE A 1 179 ? 0.482 -16.686 12.027 1.00 79.88 179 PHE A C 1
ATOM 1356 O O . PHE A 1 179 ? 1.620 -16.903 11.616 1.00 79.88 179 PHE A O 1
ATOM 1363 N N . GLU A 1 180 ? -0.018 -17.308 13.099 1.00 73.56 180 GLU A N 1
ATOM 1364 C CA . GLU A 1 180 ? 0.785 -18.162 13.989 1.00 73.56 180 GLU A CA 1
ATOM 1365 C C . GLU A 1 180 ? 1.453 -19.336 13.244 1.00 73.56 180 GLU A C 1
ATOM 1367 O O . GLU A 1 180 ? 2.665 -19.500 13.343 1.00 73.56 180 GLU A O 1
ATOM 1372 N N . GLU A 1 181 ? 0.717 -20.077 12.403 1.00 73.06 181 GLU A N 1
ATOM 1373 C CA . GLU A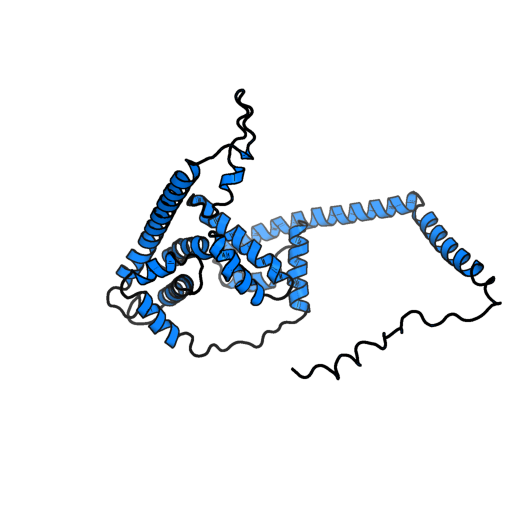 1 181 ? 1.291 -21.065 11.476 1.00 73.06 181 GLU A CA 1
ATOM 1374 C C . GLU A 1 181 ? 0.439 -21.187 10.203 1.00 73.06 181 GLU A C 1
ATOM 1376 O O . GLU A 1 181 ? -0.663 -21.740 10.206 1.00 73.06 181 GLU A O 1
ATOM 1381 N N . LEU A 1 182 ? 0.956 -20.680 9.079 1.00 77.19 182 LEU A N 1
ATOM 1382 C CA . LEU A 1 182 ? 0.308 -20.852 7.779 1.00 77.19 182 LEU A CA 1
ATOM 1383 C C . LEU A 1 182 ? 0.728 -22.188 7.140 1.00 77.19 182 LEU A C 1
ATOM 1385 O O . LEU A 1 182 ? 1.925 -22.487 7.081 1.00 77.19 182 LEU A O 1
ATOM 1389 N N . PRO A 1 183 ? -0.217 -22.983 6.601 1.00 81.38 183 PRO A N 1
ATOM 1390 C CA . PRO A 1 183 ? 0.094 -24.227 5.906 1.00 81.38 183 PRO A CA 1
ATOM 1391 C C . PRO A 1 183 ? 0.654 -23.921 4.511 1.00 81.38 183 PRO A C 1
ATOM 1393 O O . PRO A 1 183 ? -0.051 -23.986 3.502 1.00 81.38 183 PRO A O 1
ATOM 1396 N N . TRP A 1 184 ? 1.930 -23.546 4.446 1.00 77.06 184 TRP A N 1
ATOM 1397 C CA . TRP A 1 184 ? 2.618 -23.287 3.186 1.00 77.06 184 TRP A CA 1
ATOM 1398 C C . TRP A 1 184 ? 2.659 -24.559 2.329 1.00 77.06 184 TRP A C 1
ATOM 1400 O O . TRP A 1 184 ? 3.168 -25.598 2.751 1.00 77.06 184 TRP A O 1
ATOM 1410 N N . GLY A 1 185 ? 2.131 -24.483 1.106 1.00 68.88 185 GLY A N 1
ATOM 1411 C CA . GLY A 1 185 ? 2.282 -25.556 0.125 1.00 68.88 185 GLY A CA 1
ATOM 1412 C C . GLY A 1 185 ? 3.736 -25.666 -0.341 1.00 68.88 185 GLY A C 1
ATOM 1413 O O . GLY A 1 185 ? 4.417 -24.651 -0.499 1.00 68.88 185 GLY A O 1
ATOM 1414 N N . GLN A 1 186 ? 4.223 -26.884 -0.597 1.00 64.75 186 GLN A N 1
ATOM 1415 C CA . GLN A 1 186 ? 5.506 -27.047 -1.285 1.00 64.75 186 GLN A CA 1
ATOM 1416 C C . GLN A 1 186 ? 5.365 -26.516 -2.714 1.00 64.75 186 GLN A C 1
ATOM 1418 O O . GLN A 1 186 ? 4.560 -27.022 -3.492 1.00 64.75 186 GLN A O 1
ATOM 1423 N N . GLY A 1 187 ? 6.103 -25.454 -3.041 1.00 57.69 187 GLY A N 1
ATOM 1424 C CA . GLY A 1 187 ? 6.012 -24.804 -4.344 1.00 57.69 187 GLY A CA 1
ATOM 1425 C C . GLY A 1 187 ? 6.402 -25.756 -5.474 1.00 57.69 187 GLY A C 1
ATOM 1426 O O . GLY A 1 187 ? 7.545 -26.204 -5.545 1.00 57.69 187 GLY A O 1
ATOM 1427 N N . GLU A 1 188 ? 5.480 -26.013 -6.402 1.00 51.22 188 GLU A N 1
ATOM 1428 C CA . GLU A 1 188 ? 5.760 -26.673 -7.682 1.00 51.22 188 GLU A CA 1
ATOM 1429 C C . GLU A 1 188 ? 6.518 -25.706 -8.616 1.00 51.22 188 GLU A C 1
ATOM 1431 O O . GLU A 1 188 ? 6.030 -25.261 -9.655 1.00 51.22 188 GLU A O 1
ATOM 1436 N N . GLY A 1 189 ? 7.736 -25.326 -8.228 1.00 49.03 189 GLY A N 1
ATOM 1437 C CA . GLY A 1 189 ? 8.645 -24.483 -9.006 1.00 49.03 189 GLY A CA 1
ATOM 1438 C C . GLY A 1 189 ? 9.297 -25.251 -10.156 1.00 49.03 189 GLY A C 1
ATOM 1439 O O . GLY A 1 189 ? 10.515 -25.383 -10.210 1.00 49.03 189 GLY A O 1
ATOM 1440 N N . GLY A 1 190 ? 8.499 -25.812 -11.064 1.00 44.09 190 GLY A N 1
ATOM 1441 C CA . GLY A 1 190 ? 9.004 -26.500 -12.249 1.00 44.09 190 GLY A CA 1
ATOM 1442 C C . GLY A 1 190 ? 9.414 -25.518 -13.352 1.00 44.09 190 GLY A C 1
ATOM 1443 O O . GLY A 1 190 ? 8.674 -24.586 -13.674 1.00 44.09 190 GLY A O 1
ATOM 1444 N N . VAL A 1 191 ? 10.546 -25.779 -14.016 1.00 49.94 191 VAL A N 1
ATOM 1445 C CA . VAL A 1 191 ? 11.062 -25.021 -15.182 1.00 49.94 191 VAL A CA 1
ATOM 1446 C C . VAL A 1 191 ? 9.985 -24.789 -16.263 1.00 49.94 191 VAL A C 1
ATOM 1448 O O . VAL A 1 191 ? 9.982 -23.763 -16.942 1.00 49.94 191 VAL A O 1
ATOM 1451 N N . GLY A 1 192 ? 9.012 -25.701 -16.386 1.00 51.53 192 GLY A N 1
ATOM 1452 C CA . GLY A 1 192 ? 7.891 -25.590 -17.325 1.00 51.53 192 GLY A CA 1
ATOM 1453 C C . GLY A 1 192 ? 6.862 -24.494 -17.009 1.00 51.53 192 GLY A C 1
ATOM 1454 O O . GLY A 1 192 ? 6.263 -23.954 -17.939 1.00 51.53 192 GLY A O 1
ATOM 1455 N N . VAL A 1 193 ? 6.659 -24.129 -15.737 1.00 54.97 193 VAL A N 1
ATOM 1456 C CA . VAL A 1 193 ? 5.782 -23.007 -15.338 1.00 54.97 193 VAL A CA 1
ATOM 1457 C C . VAL A 1 193 ? 6.490 -21.680 -15.615 1.00 54.97 193 VAL A C 1
ATOM 1459 O O . VAL A 1 193 ? 5.901 -20.760 -16.185 1.00 54.97 193 VAL A O 1
ATOM 1462 N N . MET A 1 194 ? 7.795 -21.633 -15.336 1.00 49.28 194 MET A N 1
ATOM 1463 C CA . MET A 1 194 ? 8.641 -20.470 -15.591 1.00 49.28 194 MET A CA 1
ATOM 1464 C C . MET A 1 194 ? 8.755 -20.146 -17.086 1.00 49.28 194 MET A C 1
ATOM 1466 O O . MET A 1 194 ? 8.583 -18.999 -17.494 1.00 49.28 194 MET A O 1
ATOM 1470 N N . GLY A 1 195 ? 8.943 -21.169 -17.927 1.00 48.53 195 GLY A N 1
ATOM 1471 C CA . GLY A 1 195 ? 8.983 -21.004 -19.382 1.00 48.53 195 GLY A CA 1
ATOM 1472 C C . GLY A 1 195 ? 7.682 -20.449 -19.975 1.00 48.53 195 GLY A C 1
ATOM 1473 O O . GLY A 1 195 ? 7.723 -19.714 -20.960 1.00 48.53 195 GLY A O 1
ATOM 1474 N N . ARG A 1 196 ? 6.522 -20.734 -19.361 1.00 56.88 196 ARG A N 1
ATOM 1475 C CA . ARG A 1 196 ? 5.224 -20.189 -19.801 1.00 56.88 196 ARG A CA 1
ATOM 1476 C C . ARG A 1 196 ? 5.047 -18.721 -19.420 1.00 56.88 196 ARG A C 1
ATOM 1478 O O . ARG A 1 196 ? 4.569 -17.958 -20.253 1.00 56.88 196 ARG A O 1
ATOM 1485 N N . ALA A 1 197 ? 5.451 -18.326 -18.213 1.00 57.41 197 ALA A N 1
ATOM 1486 C CA . ALA A 1 197 ? 5.371 -16.933 -17.766 1.00 57.41 197 ALA A CA 1
ATOM 1487 C C . ALA A 1 197 ? 6.296 -16.020 -18.591 1.00 57.41 197 ALA A C 1
ATOM 1489 O O . ALA A 1 197 ? 5.865 -14.986 -19.100 1.00 57.41 197 ALA A O 1
ATOM 1490 N N . VAL A 1 198 ? 7.542 -16.451 -18.818 1.00 54.88 198 VAL A N 1
ATOM 1491 C CA . VAL A 1 198 ? 8.505 -15.718 -19.661 1.00 54.88 198 VAL A CA 1
ATOM 1492 C C . VAL A 1 198 ? 8.052 -15.684 -21.121 1.00 54.88 198 VAL A C 1
ATOM 1494 O O . VAL A 1 198 ? 8.120 -14.639 -21.766 1.00 54.88 198 VAL A O 1
ATOM 1497 N N . GLY A 1 199 ? 7.540 -16.807 -21.635 1.00 51.88 199 GLY A N 1
ATOM 1498 C CA . GLY A 1 199 ? 7.023 -16.898 -22.999 1.00 51.88 199 GLY A CA 1
ATOM 1499 C C . GLY A 1 199 ? 5.801 -16.011 -23.251 1.00 51.88 199 GLY A C 1
ATOM 1500 O O . GLY A 1 199 ? 5.691 -15.441 -24.332 1.00 51.88 199 GLY A O 1
ATOM 1501 N N . GLY A 1 200 ? 4.909 -15.853 -22.267 1.00 57.81 200 GLY A N 1
ATOM 1502 C CA . GLY A 1 200 ? 3.784 -14.916 -22.345 1.00 57.81 200 GLY A CA 1
ATOM 1503 C C . GLY A 1 200 ? 4.245 -13.458 -22.410 1.00 57.81 200 GLY A C 1
ATOM 1504 O O . GLY A 1 200 ? 3.756 -12.696 -23.237 1.00 57.81 200 GLY A O 1
ATOM 1505 N N . TRP A 1 201 ? 5.254 -13.093 -21.616 1.00 58.22 201 TRP A N 1
ATOM 1506 C CA . TRP A 1 201 ? 5.757 -11.721 -21.562 1.00 58.22 201 TRP A CA 1
ATOM 1507 C C . TRP A 1 201 ? 6.543 -11.286 -22.804 1.00 58.22 201 TRP A C 1
ATOM 1509 O O . TRP A 1 201 ? 6.280 -10.213 -23.341 1.00 58.22 201 TRP A O 1
ATOM 1519 N N . VAL A 1 202 ? 7.483 -12.109 -23.294 1.00 51.06 202 VAL A N 1
ATOM 1520 C CA . VAL A 1 202 ? 8.222 -11.803 -24.541 1.00 51.06 202 VAL A CA 1
ATOM 1521 C C . VAL A 1 202 ? 7.239 -11.560 -25.684 1.00 51.06 202 VAL A C 1
ATOM 1523 O O . VAL A 1 202 ? 7.458 -10.726 -26.556 1.00 51.06 202 VAL A O 1
ATOM 1526 N N . ARG A 1 203 ? 6.123 -12.280 -25.657 1.00 56.50 203 ARG A N 1
ATOM 1527 C CA . ARG A 1 203 ? 5.091 -12.217 -26.672 1.00 56.50 203 ARG A CA 1
ATOM 1528 C C . ARG A 1 203 ? 4.210 -10.960 -26.548 1.00 56.50 203 ARG A C 1
ATOM 1530 O O . ARG A 1 203 ? 3.931 -10.354 -27.580 1.00 56.50 203 ARG A O 1
ATOM 1537 N N . ASP A 1 204 ? 3.882 -10.513 -25.333 1.00 54.22 204 ASP A N 1
ATOM 1538 C CA . ASP A 1 204 ? 3.222 -9.218 -25.068 1.00 54.22 204 ASP A CA 1
ATOM 1539 C C . ASP A 1 204 ? 4.118 -8.021 -25.428 1.00 54.22 204 ASP A C 1
ATOM 1541 O O . ASP A 1 204 ? 3.665 -7.070 -26.060 1.00 54.22 204 ASP A O 1
ATOM 1545 N N . ALA A 1 205 ? 5.414 -8.084 -25.106 1.00 54.00 205 ALA A N 1
ATOM 1546 C CA . ALA A 1 205 ? 6.380 -7.027 -25.425 1.00 54.00 205 ALA A CA 1
ATOM 1547 C C . ALA A 1 205 ? 6.607 -6.846 -26.940 1.00 54.00 205 ALA A C 1
ATOM 1549 O O . ALA A 1 205 ? 7.017 -5.774 -27.381 1.00 54.00 205 ALA A O 1
ATOM 1550 N N . ILE A 1 206 ? 6.327 -7.882 -27.738 1.00 55.00 206 ILE A N 1
ATOM 1551 C CA . ILE A 1 206 ? 6.417 -7.868 -29.209 1.00 55.00 206 ILE A CA 1
ATOM 1552 C C . ILE A 1 206 ? 5.031 -7.613 -29.852 1.00 55.00 206 ILE A C 1
ATOM 1554 O O . ILE A 1 206 ? 4.907 -7.563 -31.074 1.00 55.00 206 ILE A O 1
ATOM 1558 N N . GLY A 1 207 ? 3.971 -7.408 -29.058 1.00 40.22 207 GLY A N 1
ATOM 1559 C CA . GLY A 1 207 ? 2.621 -7.138 -29.568 1.00 40.22 207 GLY A CA 1
ATOM 1560 C C . GLY A 1 207 ? 1.935 -8.349 -30.213 1.00 40.22 207 GLY A C 1
ATOM 1561 O O . GLY A 1 207 ? 1.003 -8.183 -30.998 1.00 40.22 207 GLY A O 1
ATOM 1562 N N . LEU A 1 208 ? 2.372 -9.576 -29.903 1.00 47.19 208 LEU A N 1
ATOM 1563 C CA . LEU A 1 208 ? 1.699 -10.811 -30.315 1.00 47.19 208 LEU A CA 1
ATOM 1564 C C . LEU A 1 208 ? 0.619 -11.193 -29.285 1.00 47.19 208 LEU A C 1
ATOM 1566 O O . LEU A 1 208 ? 0.729 -12.214 -28.601 1.00 47.19 208 LEU A O 1
ATOM 1570 N N . GLU A 1 209 ? -0.454 -10.407 -29.188 1.00 41.84 209 GLU A N 1
ATOM 1571 C CA . GLU A 1 209 ? -1.604 -10.770 -28.350 1.00 41.84 209 GLU A CA 1
ATOM 1572 C C . GLU A 1 209 ? -2.085 -12.195 -28.696 1.00 41.84 209 GLU A C 1
ATOM 1574 O O . GLU A 1 209 ? -2.488 -12.496 -29.822 1.00 41.84 209 GLU A O 1
ATOM 1579 N N . SER A 1 210 ? -2.035 -13.110 -27.725 1.00 41.34 210 SER A N 1
ATOM 1580 C CA . SER A 1 210 ? -2.784 -14.368 -27.790 1.00 41.34 210 SER A CA 1
ATOM 1581 C C . SER A 1 210 ? -3.868 -14.385 -26.733 1.00 41.34 210 SER A C 1
ATOM 1583 O O . SER A 1 210 ? -3.642 -14.007 -25.590 1.00 41.34 210 SER A O 1
ATOM 1585 N N . ALA A 1 211 ? -5.032 -14.880 -27.149 1.00 39.69 211 ALA A N 1
ATOM 1586 C CA . ALA A 1 211 ? -6.218 -15.079 -26.334 1.00 39.69 211 ALA A CA 1
ATOM 1587 C C . ALA A 1 211 ? -5.928 -15.738 -24.965 1.00 39.69 211 ALA A C 1
ATOM 1589 O O . ALA A 1 211 ? -5.114 -16.666 -24.903 1.00 39.69 211 ALA A O 1
ATOM 1590 N N . PRO A 1 212 ? -6.645 -15.345 -23.893 1.00 41.78 212 PRO A N 1
ATOM 1591 C CA . PRO A 1 212 ? -6.611 -16.077 -22.632 1.00 41.78 212 PRO A CA 1
ATOM 1592 C C . PRO A 1 212 ? -7.129 -17.507 -22.849 1.00 41.78 212 PRO A C 1
ATOM 1594 O O . PRO A 1 212 ? -8.168 -17.715 -23.491 1.00 41.78 212 PRO A O 1
ATOM 1597 N N . LYS A 1 213 ? -6.361 -18.491 -22.360 1.00 43.62 213 LYS A N 1
ATOM 1598 C CA . LYS A 1 213 ? -6.648 -19.926 -22.494 1.00 43.62 213 LYS A CA 1
ATOM 1599 C C . LYS A 1 213 ? -7.878 -20.319 -21.672 1.00 43.62 213 LYS A C 1
ATOM 1601 O O . LYS A 1 213 ? -8.079 -19.854 -20.559 1.00 43.62 213 LYS A O 1
ATOM 1606 N N . GLU A 1 214 ? -8.653 -21.234 -22.243 1.00 41.28 214 GLU A N 1
ATOM 1607 C CA . GLU A 1 214 ? -9.992 -21.686 -21.833 1.00 41.28 214 GLU A CA 1
ATOM 1608 C C . GLU A 1 214 ? -10.095 -22.230 -20.389 1.00 41.28 214 GLU A C 1
ATOM 1610 O O . GLU A 1 214 ? -11.187 -22.263 -19.840 1.00 41.28 214 GLU A O 1
ATOM 1615 N N . ALA A 1 215 ? -8.977 -22.539 -19.721 1.00 42.75 215 ALA A N 1
ATOM 1616 C CA . ALA A 1 215 ? -8.965 -23.061 -18.349 1.00 42.75 215 ALA A CA 1
ATOM 1617 C C . ALA A 1 215 ? -9.244 -22.011 -17.247 1.00 42.75 215 ALA A C 1
ATOM 1619 O O . ALA A 1 215 ? -9.704 -22.376 -16.168 1.00 42.75 215 ALA A O 1
ATOM 1620 N N . GLU A 1 216 ? -8.974 -20.720 -17.490 1.00 45.09 216 GLU A N 1
ATOM 1621 C CA . GLU A 1 216 ? -9.403 -19.636 -16.578 1.00 45.09 216 GLU A CA 1
ATOM 1622 C C . GLU A 1 216 ? -10.858 -19.224 -16.836 1.00 45.09 216 GLU A C 1
ATOM 1624 O O . GLU A 1 216 ? -11.567 -18.848 -15.905 1.00 45.09 216 GLU A O 1
ATOM 1629 N N . LYS A 1 217 ? -11.341 -19.392 -18.075 1.00 42.06 217 LYS A N 1
ATOM 1630 C CA . LYS A 1 217 ? -12.728 -19.086 -18.449 1.00 42.06 217 LYS A CA 1
ATOM 1631 C C . LYS A 1 217 ? -13.733 -20.017 -17.789 1.00 42.06 217 LYS A C 1
ATOM 1633 O O . LYS A 1 217 ? -14.747 -19.531 -17.318 1.00 42.06 217 LYS A O 1
ATOM 1638 N N . GLU A 1 218 ? -13.439 -21.312 -17.679 1.00 43.75 218 GLU A N 1
ATOM 1639 C CA . GLU A 1 218 ? -14.354 -22.256 -17.014 1.00 43.75 218 GLU A CA 1
ATOM 1640 C C . GLU A 1 218 ? -14.617 -21.884 -15.545 1.00 43.75 218 GLU A C 1
ATOM 1642 O O . GLU A 1 218 ? -15.726 -22.075 -15.055 1.00 43.75 218 GLU A O 1
ATOM 1647 N N . LYS A 1 219 ? -13.631 -21.291 -14.854 1.00 44.53 219 LYS A N 1
ATOM 1648 C CA . LYS A 1 219 ? -13.788 -20.852 -13.459 1.00 44.53 219 LYS A CA 1
ATOM 1649 C C . LYS A 1 219 ? -14.484 -19.500 -13.336 1.00 44.53 219 LYS A C 1
ATOM 1651 O O . LYS A 1 219 ? -15.237 -19.302 -12.393 1.00 44.53 219 LYS A O 1
ATOM 1656 N N . GLU A 1 220 ? -14.259 -18.573 -14.264 1.00 45.56 220 GLU A N 1
ATOM 1657 C CA . GLU A 1 220 ? -14.954 -17.278 -14.266 1.00 45.56 220 GLU A CA 1
ATOM 1658 C C . GLU A 1 220 ? -16.411 -17.398 -14.753 1.00 45.56 220 GLU A C 1
ATOM 1660 O O . GLU A 1 220 ? -17.291 -16.703 -14.248 1.00 45.56 220 GLU A O 1
ATOM 1665 N N . GLU A 1 221 ? -16.708 -18.328 -15.668 1.00 48.09 221 GLU A N 1
ATOM 1666 C CA . GLU A 1 221 ? -18.059 -18.596 -16.187 1.00 48.09 221 GLU A CA 1
ATOM 1667 C C . GLU A 1 221 ? -19.014 -19.197 -15.137 1.00 48.09 221 GLU A C 1
ATOM 1669 O O . GLU A 1 221 ? -20.236 -19.064 -15.267 1.00 48.09 221 GLU A O 1
ATOM 1674 N N . GLU A 1 222 ? -18.493 -19.801 -14.066 1.00 51.72 222 GLU A N 1
ATOM 1675 C CA . GLU A 1 222 ? -19.300 -20.321 -12.955 1.00 51.72 222 GLU A CA 1
ATOM 1676 C C . GLU A 1 222 ? -19.864 -19.194 -12.061 1.00 51.72 222 GLU A C 1
ATOM 1678 O O . GLU A 1 222 ? -20.936 -19.350 -11.478 1.00 51.72 222 GLU A O 1
ATOM 1683 N N . PHE A 1 223 ? -19.213 -18.022 -12.026 1.00 39.72 223 PHE A N 1
ATOM 1684 C CA . PHE A 1 223 ? -19.557 -16.901 -11.133 1.00 39.72 223 PHE A CA 1
ATOM 1685 C C . PHE A 1 223 ? -20.283 -15.720 -11.807 1.00 39.72 223 PHE A C 1
ATOM 1687 O O . PHE A 1 223 ? -20.608 -14.742 -11.133 1.00 39.72 223 PHE A O 1
ATOM 1694 N N . LEU A 1 224 ? -20.558 -15.788 -13.112 1.00 50.97 224 LEU A N 1
ATOM 1695 C CA . LEU A 1 224 ? -21.177 -14.692 -13.873 1.00 50.97 224 LEU A CA 1
ATOM 1696 C C . LEU A 1 224 ? -22.705 -14.826 -13.973 1.00 50.97 224 LEU A C 1
ATOM 1698 O O . LEU A 1 224 ? -23.244 -15.926 -14.115 1.00 50.97 224 LEU A O 1
ATOM 1702 N N . SER A 1 225 ? -23.412 -13.693 -13.947 1.00 58.88 225 SER A N 1
ATOM 1703 C CA . SER A 1 225 ? -24.865 -13.648 -14.169 1.00 58.88 225 SER A CA 1
ATOM 1704 C C . SER A 1 225 ? -25.220 -13.921 -15.644 1.00 58.88 225 SER A C 1
ATOM 1706 O O . SER A 1 225 ? -24.403 -13.687 -16.535 1.00 58.88 225 SER A O 1
ATOM 1708 N N . GLU A 1 226 ? -26.426 -14.437 -15.936 1.00 63.16 226 GLU A N 1
ATOM 1709 C CA . GLU A 1 226 ? -26.827 -14.851 -17.303 1.00 63.16 226 GLU A CA 1
ATOM 1710 C C . GLU A 1 226 ? -26.649 -13.748 -18.363 1.00 63.16 226 GLU A C 1
ATOM 1712 O O . GLU A 1 226 ? -26.259 -14.037 -19.493 1.00 63.16 226 GLU A O 1
ATOM 1717 N N . SER A 1 227 ? -26.847 -12.481 -17.99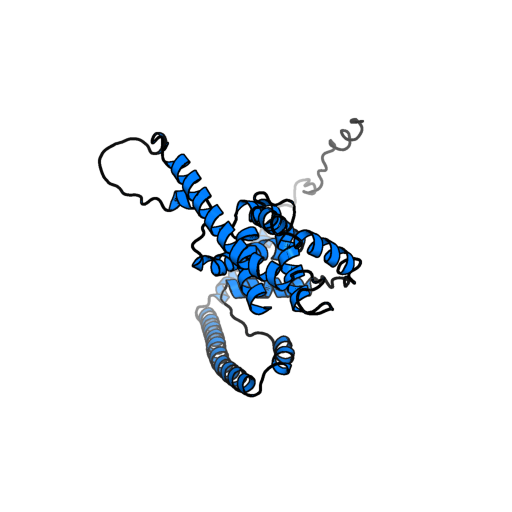5 1.00 56.94 227 SER A N 1
ATOM 1718 C CA . SER A 1 227 ? -26.684 -11.340 -18.904 1.00 56.94 227 SER A CA 1
ATOM 1719 C C . SER A 1 227 ? -25.220 -11.024 -19.235 1.00 56.94 227 SER A C 1
ATOM 1721 O O . SER A 1 227 ? -24.920 -10.528 -20.322 1.00 56.94 227 SER A O 1
ATOM 1723 N N . GLU A 1 228 ? -24.281 -11.330 -18.340 1.00 55.41 228 GLU A N 1
ATOM 1724 C CA . GLU A 1 228 ? -22.847 -11.125 -18.570 1.00 55.41 228 GLU A CA 1
ATOM 1725 C C . GLU A 1 228 ? -22.258 -12.241 -19.441 1.00 55.41 228 GLU A C 1
ATOM 1727 O O . GLU A 1 228 ? -21.372 -11.983 -20.262 1.00 55.41 228 GLU A O 1
ATOM 1732 N N . LYS A 1 229 ? -22.817 -13.456 -19.350 1.00 60.88 229 LYS A N 1
ATOM 1733 C CA . LYS A 1 229 ? -22.435 -14.602 -20.190 1.00 60.88 229 LYS A CA 1
ATOM 1734 C C . LYS A 1 229 ? -22.687 -14.338 -21.673 1.00 60.88 229 LYS A C 1
ATOM 1736 O O . LYS A 1 229 ? -21.825 -14.634 -22.502 1.00 60.88 229 LYS A O 1
ATOM 1741 N N . GLU A 1 230 ? -23.812 -13.714 -22.021 1.00 63.19 230 GLU A N 1
ATOM 1742 C CA . GLU A 1 230 ? -24.131 -13.381 -23.417 1.00 63.19 230 GLU A CA 1
ATOM 1743 C C . GLU A 1 230 ? -23.173 -12.336 -24.011 1.00 63.19 230 GLU A C 1
ATOM 1745 O O . GLU A 1 230 ? -22.724 -12.465 -25.154 1.00 63.19 230 GLU A O 1
ATOM 1750 N N . ILE A 1 231 ? -22.787 -11.326 -23.226 1.00 58.81 231 ILE A N 1
ATOM 1751 C CA . ILE A 1 231 ? -21.877 -10.260 -23.674 1.00 58.81 231 ILE A CA 1
ATOM 1752 C C . ILE A 1 231 ? -20.455 -10.805 -23.869 1.00 58.81 231 ILE A C 1
ATOM 1754 O O . ILE A 1 231 ? -19.765 -10.436 -24.830 1.00 58.81 231 ILE A O 1
ATOM 1758 N N . VAL A 1 232 ? -20.014 -11.703 -22.984 1.00 64.81 232 VAL A N 1
ATOM 1759 C CA . VAL A 1 232 ? -18.716 -12.382 -23.091 1.00 64.81 232 VAL A CA 1
ATOM 1760 C C . VAL A 1 232 ? -18.692 -13.320 -24.301 1.00 64.81 232 VAL A C 1
ATOM 1762 O O . VAL A 1 232 ? -17.735 -13.276 -25.082 1.00 64.81 232 VAL A O 1
ATOM 1765 N N . ALA A 1 233 ? -19.759 -14.091 -24.531 1.00 68.19 233 ALA A N 1
ATOM 1766 C CA . ALA A 1 233 ? -19.883 -14.974 -25.691 1.00 68.19 233 ALA A CA 1
ATOM 1767 C C . ALA A 1 233 ? -19.869 -14.196 -27.019 1.00 68.19 233 ALA A C 1
ATOM 1769 O O . ALA A 1 233 ? -19.147 -14.563 -27.954 1.00 68.19 233 ALA A O 1
ATOM 1770 N N . TYR A 1 234 ? -20.587 -13.070 -27.088 1.00 62.00 234 TYR A N 1
ATOM 1771 C CA . TYR A 1 234 ? -20.608 -12.207 -28.270 1.00 62.00 234 TYR A CA 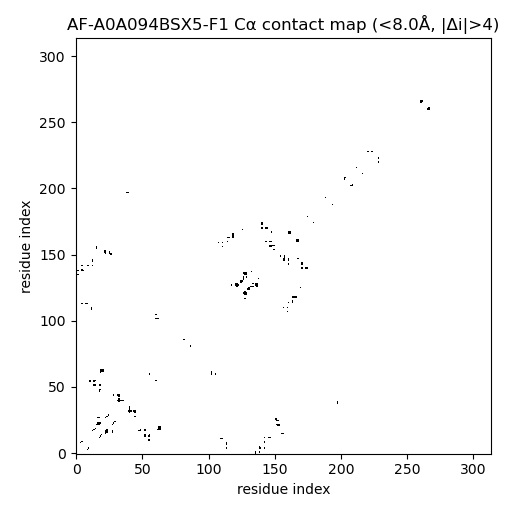1
ATOM 1772 C C . TYR A 1 234 ? -19.222 -11.616 -28.582 1.00 62.00 234 TYR A C 1
ATOM 1774 O O . TYR A 1 234 ? -18.747 -11.679 -29.722 1.00 62.00 234 TYR A O 1
ATOM 1782 N N . LYS A 1 235 ? -18.508 -11.114 -27.562 1.00 57.19 235 LYS A N 1
ATOM 1783 C CA . LYS A 1 235 ? -17.132 -10.603 -27.723 1.00 57.19 235 LYS A CA 1
ATOM 1784 C C . LYS A 1 235 ? -16.134 -11.701 -28.106 1.00 57.19 235 LYS A C 1
ATOM 1786 O O . LYS A 1 235 ? -15.216 -11.441 -28.887 1.00 57.19 235 LYS A O 1
ATOM 1791 N N . ALA A 1 236 ? -16.309 -12.925 -27.606 1.00 57.81 236 ALA A N 1
ATOM 1792 C CA . ALA A 1 236 ? -15.465 -14.064 -27.966 1.00 57.81 236 ALA A CA 1
ATOM 1793 C C . ALA A 1 236 ? -15.639 -14.473 -29.439 1.00 57.81 236 ALA A C 1
ATOM 1795 O O . ALA A 1 236 ? -14.659 -14.812 -30.110 1.00 57.81 236 ALA A O 1
ATOM 1796 N N . MET A 1 237 ? -16.866 -14.394 -29.964 1.00 58.31 237 MET A N 1
ATOM 1797 C CA . MET A 1 237 ? -17.158 -14.737 -31.356 1.00 58.31 237 MET A CA 1
ATOM 1798 C C . MET A 1 237 ? -16.578 -13.711 -32.342 1.00 58.31 237 MET A C 1
ATOM 1800 O O . MET A 1 237 ? -16.007 -14.100 -33.363 1.00 58.31 237 MET A O 1
ATOM 1804 N N . ALA A 1 238 ? -16.636 -12.416 -32.011 1.00 57.03 238 ALA A N 1
ATOM 1805 C CA . ALA A 1 238 ? -16.052 -11.351 -32.831 1.00 57.03 238 ALA A CA 1
ATOM 1806 C C . ALA A 1 238 ? -14.523 -11.497 -32.981 1.00 57.03 238 ALA A C 1
ATOM 1808 O O . ALA A 1 238 ? -14.003 -11.447 -34.097 1.00 57.03 238 ALA A O 1
ATOM 1809 N N . ARG A 1 239 ? -13.807 -11.802 -31.886 1.00 56.31 239 ARG A N 1
ATOM 1810 C CA . ARG A 1 239 ? -12.340 -11.980 -31.901 1.00 56.31 239 ARG A CA 1
ATOM 1811 C C . ARG A 1 239 ? -11.868 -13.193 -32.699 1.00 56.31 239 ARG A C 1
ATOM 1813 O O . ARG A 1 239 ? -10.780 -13.161 -33.271 1.00 56.31 239 ARG A O 1
ATOM 1820 N N . ARG A 1 240 ? -12.669 -14.265 -32.779 1.00 56.97 240 ARG A N 1
ATOM 1821 C CA . ARG A 1 240 ? -12.334 -15.412 -33.640 1.00 56.97 240 ARG A CA 1
ATOM 1822 C C . ARG A 1 240 ? -12.269 -14.982 -35.104 1.00 56.97 240 ARG A C 1
ATOM 1824 O O . ARG A 1 240 ? -11.372 -15.417 -35.803 1.00 56.97 240 ARG A O 1
ATOM 1831 N N . ARG A 1 241 ? -13.130 -14.084 -35.581 1.00 54.72 241 ARG A N 1
ATOM 1832 C CA . ARG A 1 241 ? -13.086 -13.667 -36.992 1.00 54.72 241 ARG A CA 1
ATOM 1833 C C . ARG A 1 241 ? -11.817 -12.880 -37.335 1.00 54.72 241 ARG A C 1
ATOM 1835 O O . ARG A 1 241 ? -11.234 -13.114 -38.388 1.00 54.72 241 ARG A O 1
ATOM 1842 N N . GLU A 1 242 ? -11.352 -12.024 -36.429 1.00 52.50 242 GLU A N 1
ATOM 1843 C CA . GLU A 1 242 ? -10.121 -11.241 -36.610 1.00 52.50 242 GLU A CA 1
ATOM 1844 C C . GLU A 1 242 ? -8.860 -12.119 -36.579 1.00 52.50 242 GLU A C 1
ATOM 1846 O O . GLU A 1 242 ? -7.986 -11.963 -37.431 1.00 52.50 242 GLU A O 1
ATOM 1851 N N . MET A 1 243 ? -8.802 -13.116 -35.686 1.00 53.12 243 MET A N 1
ATOM 1852 C CA . MET A 1 243 ? -7.673 -14.057 -35.603 1.00 53.12 243 MET A CA 1
ATOM 1853 C C . MET A 1 243 ? -7.475 -14.884 -36.880 1.00 53.12 243 MET A C 1
ATOM 1855 O O . MET A 1 243 ? -6.341 -15.179 -37.258 1.00 53.12 243 MET A O 1
ATOM 1859 N N . TRP A 1 244 ? -8.559 -15.269 -37.558 1.00 52.03 244 TRP A N 1
ATOM 1860 C CA . TRP A 1 244 ? -8.465 -16.048 -38.797 1.00 52.03 244 TRP A CA 1
ATOM 1861 C C . TRP A 1 244 ? -7.994 -15.189 -39.976 1.00 52.03 244 TRP A C 1
ATOM 1863 O O . TRP A 1 244 ? -7.289 -15.689 -40.851 1.00 52.03 244 TRP A O 1
ATOM 1873 N N . VAL A 1 245 ? -8.312 -13.891 -39.975 1.00 64.50 245 VAL A N 1
ATOM 1874 C CA . VAL A 1 245 ? -7.859 -12.948 -41.008 1.00 64.50 245 VAL A CA 1
ATOM 1875 C C . VAL A 1 245 ? -6.370 -12.628 -40.848 1.00 64.50 245 VAL A C 1
ATOM 1877 O O . VAL A 1 245 ? -5.639 -12.636 -41.839 1.00 64.50 245 VAL A O 1
ATOM 1880 N N . THR A 1 246 ? -5.889 -12.413 -39.620 1.00 64.31 246 THR A N 1
ATOM 1881 C CA . THR A 1 246 ? -4.466 -12.126 -39.364 1.00 64.31 246 THR A CA 1
ATOM 1882 C C . THR A 1 246 ? -3.588 -13.363 -39.529 1.00 64.31 246 THR A C 1
ATOM 1884 O O . THR A 1 246 ? -2.550 -13.298 -40.182 1.00 64.31 246 THR A O 1
ATOM 1887 N N . THR A 1 247 ? -4.021 -14.523 -39.027 1.00 68.06 247 THR A N 1
ATOM 1888 C CA . THR A 1 247 ? -3.276 -15.781 -39.212 1.00 68.06 247 THR A CA 1
ATOM 1889 C C . THR A 1 247 ? -3.242 -16.185 -40.687 1.00 68.06 247 THR A C 1
ATOM 1891 O O . THR A 1 247 ? -2.202 -16.607 -41.192 1.00 68.06 247 THR A O 1
ATOM 1894 N N . GLY A 1 248 ? -4.352 -15.995 -41.409 1.00 68.19 248 GLY A N 1
ATOM 1895 C CA . GLY A 1 248 ? -4.420 -16.241 -42.846 1.00 68.19 248 GLY A CA 1
ATOM 1896 C C . GLY A 1 248 ? -3.458 -15.360 -43.647 1.00 68.19 248 GLY A C 1
ATOM 1897 O O . GLY A 1 248 ? -2.773 -15.865 -44.536 1.00 68.19 248 GLY A O 1
ATOM 1898 N N . SER A 1 249 ? -3.344 -14.068 -43.313 1.00 69.69 249 SER A N 1
ATOM 1899 C CA . SER A 1 249 ? -2.451 -13.158 -44.041 1.00 69.69 249 SER A CA 1
ATOM 1900 C C . SER A 1 249 ? -0.972 -13.496 -43.834 1.00 69.69 249 SER A C 1
ATOM 1902 O O . SER A 1 249 ? -0.202 -13.453 -44.794 1.00 69.69 249 SER A O 1
ATOM 1904 N N . VAL A 1 250 ? -0.581 -13.915 -42.625 1.00 75.81 250 VAL A N 1
ATOM 1905 C CA . VAL A 1 250 ? 0.801 -14.317 -42.320 1.00 75.81 250 VAL A CA 1
ATOM 1906 C C . VAL A 1 250 ? 1.192 -15.571 -43.099 1.00 75.81 250 VAL A C 1
ATOM 1908 O O . VAL A 1 250 ? 2.263 -15.603 -43.701 1.00 75.81 250 VAL A O 1
ATOM 1911 N N . VAL A 1 251 ? 0.323 -16.585 -43.155 1.00 78.25 251 VAL A N 1
ATOM 1912 C CA . VAL A 1 251 ? 0.601 -17.818 -43.914 1.00 78.25 251 VAL A CA 1
ATOM 1913 C C . VAL A 1 251 ? 0.751 -17.523 -45.409 1.00 78.25 251 VAL A C 1
ATOM 1915 O O . VAL A 1 251 ? 1.661 -18.050 -46.051 1.00 78.25 251 VAL A O 1
ATOM 1918 N N . VAL A 1 252 ? -0.080 -16.633 -45.960 1.00 81.50 252 VAL A N 1
ATOM 1919 C CA . VAL A 1 252 ? 0.024 -16.206 -47.364 1.00 81.50 252 VAL A CA 1
ATOM 1920 C C . VAL A 1 252 ? 1.319 -15.428 -47.615 1.00 81.50 252 VAL A C 1
ATOM 1922 O O . VAL A 1 252 ? 2.014 -15.711 -48.589 1.00 81.50 252 VAL A O 1
ATOM 1925 N N . ALA A 1 253 ? 1.690 -14.495 -46.733 1.00 76.50 253 ALA A N 1
ATOM 1926 C CA . ALA A 1 253 ? 2.918 -13.711 -46.870 1.00 76.50 253 ALA A CA 1
ATOM 1927 C C . ALA A 1 253 ? 4.179 -14.589 -46.802 1.00 76.50 253 ALA A C 1
ATOM 1929 O O . ALA A 1 253 ? 5.076 -14.442 -47.631 1.00 76.50 253 ALA A O 1
ATOM 1930 N N . VAL A 1 254 ? 4.226 -15.546 -45.868 1.00 82.38 254 VAL A N 1
ATOM 1931 C CA . VAL A 1 254 ? 5.335 -16.507 -45.756 1.00 82.38 254 VAL A CA 1
ATOM 1932 C C . VAL A 1 254 ? 5.396 -17.410 -46.989 1.00 82.38 254 VAL A C 1
ATOM 1934 O O . VAL A 1 254 ? 6.478 -17.616 -47.536 1.00 82.38 254 VAL A O 1
ATOM 1937 N N . GLY A 1 255 ? 4.253 -17.897 -47.480 1.00 83.62 255 GLY A N 1
ATOM 1938 C CA . GLY A 1 255 ? 4.193 -18.703 -48.702 1.00 83.62 255 GLY A CA 1
ATOM 1939 C C . GLY A 1 255 ? 4.707 -17.952 -49.934 1.00 83.62 255 GLY A C 1
ATOM 1940 O O . GLY A 1 255 ? 5.516 -18.489 -50.692 1.00 83.62 255 GLY A O 1
ATOM 1941 N N . LEU A 1 256 ? 4.303 -16.689 -50.102 1.00 85.31 256 LEU A N 1
ATOM 1942 C CA . LEU A 1 256 ? 4.785 -15.829 -51.187 1.00 85.31 256 LEU A CA 1
ATOM 1943 C C . LEU A 1 256 ? 6.282 -15.529 -51.064 1.00 85.31 256 LEU A C 1
ATOM 1945 O O . LEU A 1 256 ? 6.986 -15.548 -52.070 1.00 85.31 256 LEU A O 1
ATOM 1949 N N . PHE A 1 257 ? 6.786 -15.303 -49.849 1.00 78.12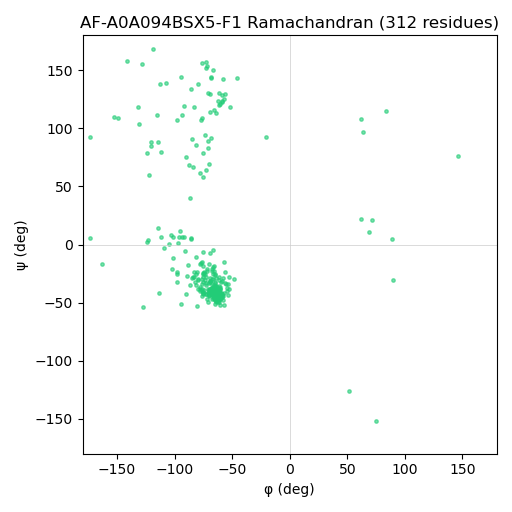 257 PHE A N 1
ATOM 1950 C CA . PHE A 1 257 ? 8.205 -15.043 -49.613 1.00 78.12 257 PHE A CA 1
ATOM 1951 C C . PHE A 1 257 ? 9.077 -16.265 -49.923 1.00 78.12 257 PHE A C 1
ATOM 1953 O O . PHE A 1 257 ? 10.084 -16.150 -50.620 1.00 78.12 257 PHE A O 1
ATOM 1960 N N . VAL A 1 258 ? 8.666 -17.456 -49.481 1.00 79.25 258 VAL A N 1
ATOM 1961 C CA . VAL A 1 258 ? 9.367 -18.706 -49.808 1.00 79.25 258 VAL A CA 1
ATOM 1962 C C . VAL A 1 258 ? 9.318 -18.972 -51.315 1.00 79.25 258 VAL A C 1
ATOM 1964 O O . VAL A 1 258 ? 10.350 -19.278 -51.910 1.00 79.25 258 VAL A O 1
ATOM 1967 N N . GLY A 1 259 ? 8.161 -18.785 -51.960 1.00 81.88 259 GLY A N 1
ATOM 1968 C CA . GLY A 1 259 ? 8.032 -18.905 -53.416 1.00 81.88 259 GLY A CA 1
ATOM 1969 C C . GLY A 1 259 ? 8.945 -17.935 -54.176 1.00 81.88 259 GLY A C 1
ATOM 1970 O O . GLY A 1 259 ? 9.622 -18.336 -55.123 1.00 81.88 259 GLY A O 1
ATOM 1971 N N . PHE A 1 260 ? 9.039 -16.685 -53.716 1.00 82.56 260 PHE A N 1
ATOM 1972 C CA . PHE A 1 260 ? 9.933 -15.670 -54.274 1.00 82.56 260 PHE A CA 1
ATOM 1973 C C . PHE A 1 260 ? 11.413 -16.070 -54.159 1.00 82.56 260 PHE A C 1
ATOM 1975 O O . PHE A 1 260 ? 12.157 -15.959 -55.134 1.00 82.56 260 PHE A O 1
ATOM 1982 N N . LEU A 1 261 ? 11.838 -16.600 -53.006 1.00 76.69 261 LEU A N 1
ATOM 1983 C CA . LEU A 1 261 ? 13.213 -17.071 -52.799 1.00 76.69 261 LEU A CA 1
ATOM 1984 C C . LEU A 1 261 ? 13.581 -18.255 -53.706 1.00 76.69 261 LEU A C 1
ATOM 1986 O O . LEU A 1 261 ? 14.718 -18.334 -54.180 1.00 76.69 261 LEU A O 1
ATOM 1990 N N . PHE A 1 262 ? 12.627 -19.149 -53.980 1.00 74.38 262 PHE A N 1
ATOM 1991 C CA . PHE A 1 262 ? 12.813 -20.242 -54.937 1.00 74.38 262 PHE A CA 1
ATOM 1992 C C . PHE A 1 262 ? 12.885 -19.738 -56.384 1.00 74.38 262 PHE A C 1
ATOM 1994 O O . PHE A 1 262 ? 13.762 -20.165 -57.132 1.00 74.38 262 PHE A O 1
ATOM 2001 N N . GLN A 1 263 ? 12.017 -18.800 -56.775 1.00 76.31 263 GLN A N 1
ATOM 2002 C CA . GLN A 1 263 ? 11.973 -18.271 -58.142 1.00 76.31 263 GLN A CA 1
ATOM 2003 C C . GLN A 1 263 ? 13.198 -17.416 -58.499 1.00 76.31 263 GLN A C 1
ATOM 2005 O O . GLN A 1 263 ? 13.649 -17.439 -59.642 1.00 76.31 263 GLN A O 1
ATOM 2010 N N . HIS A 1 264 ? 13.776 -16.707 -57.526 1.00 72.94 264 HIS A N 1
ATOM 2011 C CA . HIS A 1 264 ? 14.993 -15.911 -57.715 1.00 72.94 264 HIS A CA 1
ATOM 2012 C C . HIS A 1 264 ? 16.303 -16.705 -57.559 1.00 72.94 264 HIS A C 1
ATOM 2014 O O . HIS A 1 264 ? 17.380 -16.117 -57.626 1.00 72.94 264 HIS A O 1
ATOM 2020 N N . GLY A 1 265 ? 16.247 -18.030 -57.362 1.00 61.47 265 GLY A N 1
ATOM 2021 C CA . GLY A 1 265 ? 17.436 -18.894 -57.362 1.00 61.47 265 GLY A CA 1
ATOM 2022 C C . GLY A 1 265 ? 18.389 -18.706 -56.172 1.00 61.47 265 GLY A C 1
ATOM 2023 O O . GLY A 1 265 ? 19.478 -19.278 -56.168 1.00 61.47 265 GLY A O 1
ATOM 2024 N N . VAL A 1 266 ? 17.983 -17.963 -55.136 1.00 61.12 266 VAL A N 1
ATOM 2025 C CA . VAL A 1 266 ? 18.805 -17.667 -53.944 1.00 61.12 266 VAL A CA 1
ATOM 2026 C C . VAL A 1 266 ? 19.111 -18.935 -53.134 1.00 61.12 266 VAL A C 1
ATOM 2028 O O . VAL A 1 266 ? 20.148 -19.045 -52.486 1.00 61.12 266 VAL A O 1
ATOM 2031 N N . VAL A 1 267 ? 18.248 -19.951 -53.218 1.00 55.22 267 VAL A N 1
ATOM 2032 C CA . VAL A 1 267 ? 18.480 -21.252 -52.569 1.00 55.22 267 VAL A CA 1
ATOM 2033 C C . VAL A 1 267 ? 19.634 -22.018 -53.238 1.00 55.22 267 VAL A C 1
ATOM 2035 O O . VAL A 1 267 ? 20.374 -22.725 -52.557 1.00 55.22 267 VAL A O 1
ATOM 2038 N N . GLY A 1 268 ? 19.844 -21.837 -54.548 1.00 54.53 268 GLY A N 1
ATOM 2039 C CA . GLY A 1 268 ? 20.933 -22.485 -55.287 1.00 54.53 268 GLY A CA 1
ATOM 2040 C C . GLY A 1 268 ? 22.313 -21.938 -54.919 1.00 54.53 268 GLY A C 1
ATOM 2041 O O . GLY A 1 268 ? 23.248 -22.710 -54.717 1.00 54.53 268 GLY A O 1
ATOM 2042 N N . THR A 1 269 ? 22.431 -20.619 -54.745 1.00 55.84 269 THR A N 1
ATOM 2043 C CA . THR A 1 269 ? 23.696 -19.958 -54.386 1.00 55.84 269 THR A CA 1
ATOM 2044 C C . THR A 1 269 ? 24.105 -20.210 -52.934 1.00 55.84 269 THR A C 1
ATOM 2046 O O . THR A 1 269 ? 25.293 -20.367 -52.653 1.00 55.84 269 THR A O 1
ATOM 2049 N N . ILE A 1 270 ? 23.143 -20.342 -52.013 1.00 55.41 270 ILE A N 1
ATOM 2050 C CA . ILE A 1 270 ? 23.427 -20.691 -50.611 1.00 55.41 270 ILE A CA 1
ATOM 2051 C C . ILE A 1 270 ? 23.873 -22.159 -50.482 1.00 55.41 270 ILE A C 1
ATOM 2053 O O . ILE A 1 270 ? 24.803 -22.446 -49.726 1.00 55.41 270 ILE A O 1
ATOM 2057 N N . LEU A 1 271 ? 23.283 -23.088 -51.249 1.00 49.72 271 LEU A N 1
ATOM 2058 C CA . LEU A 1 271 ? 23.714 -24.493 -51.237 1.00 49.72 271 LEU A CA 1
ATOM 2059 C C . LEU A 1 271 ? 25.093 -24.705 -51.890 1.00 49.72 271 LEU A C 1
ATOM 2061 O O . LEU A 1 271 ? 25.848 -25.561 -51.431 1.00 49.72 271 LEU A O 1
ATOM 2065 N N . GLN A 1 272 ? 25.451 -23.927 -52.919 1.00 51.34 272 GLN A N 1
ATOM 2066 C CA . GLN A 1 272 ? 26.798 -23.956 -53.509 1.00 51.34 272 GLN A CA 1
ATOM 2067 C C . GLN A 1 272 ? 27.853 -23.347 -52.575 1.00 51.34 272 GLN A C 1
ATOM 2069 O O . GLN A 1 272 ? 28.895 -23.961 -52.362 1.00 51.34 272 GLN A O 1
ATOM 2074 N N . GLY A 1 273 ? 27.546 -22.225 -51.913 1.00 51.59 273 GLY A N 1
ATOM 2075 C CA . GLY A 1 273 ? 28.454 -21.607 -50.938 1.00 51.59 273 GLY A CA 1
ATOM 2076 C C . GLY A 1 273 ? 28.718 -22.462 -49.689 1.00 51.59 273 GLY A C 1
ATOM 2077 O O . GLY A 1 273 ? 29.768 -22.327 -49.061 1.00 51.59 273 GLY A O 1
ATOM 2078 N N . ALA A 1 274 ? 27.798 -23.365 -49.329 1.00 52.34 274 ALA A N 1
ATOM 2079 C CA . ALA A 1 274 ? 28.022 -24.356 -48.274 1.00 52.34 274 ALA A CA 1
ATOM 2080 C C . ALA A 1 274 ? 28.918 -25.523 -48.734 1.00 52.34 274 ALA A C 1
ATOM 2082 O O . ALA A 1 274 ? 29.647 -26.087 -47.921 1.00 52.34 274 ALA A O 1
ATOM 2083 N N . ARG A 1 275 ? 28.899 -25.869 -50.029 1.00 46.59 275 ARG A N 1
ATOM 2084 C CA . ARG A 1 275 ? 29.712 -26.949 -50.611 1.00 46.59 275 ARG A CA 1
ATOM 2085 C C . ARG A 1 275 ? 31.170 -26.519 -50.820 1.00 46.59 275 ARG A C 1
ATOM 2087 O O . ARG A 1 275 ? 32.066 -27.285 -50.479 1.00 46.59 275 ARG A O 1
ATOM 2094 N N . ASP A 1 276 ? 31.400 -25.269 -51.227 1.00 49.81 276 ASP A N 1
ATOM 2095 C CA . ASP A 1 276 ? 32.751 -24.706 -51.401 1.00 49.81 276 ASP A CA 1
ATOM 2096 C C . ASP A 1 276 ? 33.518 -24.544 -50.075 1.00 49.81 276 ASP A C 1
ATOM 2098 O O . ASP A 1 276 ? 34.738 -24.706 -50.044 1.00 49.81 276 ASP A O 1
ATOM 2102 N N . ARG A 1 277 ? 32.825 -24.311 -48.946 1.00 50.88 277 ARG A N 1
ATOM 2103 C CA . ARG A 1 277 ? 33.464 -24.261 -47.610 1.00 50.88 277 ARG A CA 1
ATOM 2104 C C . ARG A 1 277 ? 33.865 -25.628 -47.062 1.00 50.88 277 ARG A C 1
ATOM 2106 O O . ARG A 1 277 ? 34.749 -25.711 -46.215 1.00 50.88 277 ARG A O 1
ATOM 2113 N N . VAL A 1 278 ? 33.209 -26.698 -47.507 1.00 53.94 278 VAL A N 1
ATOM 2114 C CA . VAL A 1 278 ? 33.598 -28.067 -47.137 1.00 53.94 278 VAL A CA 1
ATOM 2115 C C . VAL A 1 278 ? 34.788 -28.527 -47.982 1.00 53.94 278 VAL A C 1
ATOM 2117 O O . VAL A 1 278 ? 35.617 -29.284 -47.491 1.00 53.94 278 VAL A O 1
ATOM 2120 N N . GLN A 1 279 ? 34.916 -28.023 -49.213 1.00 48.00 279 GLN A N 1
ATOM 2121 C CA . GLN A 1 279 ? 36.005 -28.378 -50.123 1.00 48.00 279 GLN A CA 1
ATOM 2122 C C . GLN A 1 279 ? 37.311 -27.629 -49.804 1.00 48.00 279 GLN A C 1
ATOM 2124 O O . GLN A 1 279 ? 38.366 -28.250 -49.756 1.00 48.00 279 GLN A O 1
ATOM 2129 N N . THR A 1 280 ? 37.235 -26.349 -49.423 1.00 49.06 280 THR A N 1
ATOM 2130 C CA . THR A 1 280 ? 38.405 -25.584 -48.935 1.00 49.06 280 THR A CA 1
ATOM 2131 C C . THR A 1 280 ? 38.963 -26.123 -47.612 1.00 49.06 280 THR A C 1
ATOM 2133 O O . THR A 1 280 ? 40.174 -26.160 -47.431 1.00 49.06 280 THR A O 1
ATOM 2136 N N . ARG A 1 281 ? 38.117 -26.669 -46.725 1.00 48.59 281 ARG A N 1
ATOM 2137 C CA . ARG A 1 281 ? 38.576 -27.325 -45.483 1.00 48.59 281 ARG A CA 1
ATOM 2138 C C . ARG A 1 281 ? 39.162 -28.731 -45.695 1.00 48.59 281 ARG A C 1
ATOM 2140 O O . ARG A 1 281 ? 39.782 -29.265 -44.782 1.00 48.59 281 ARG A O 1
ATOM 2147 N N . ALA A 1 282 ? 38.943 -29.344 -46.860 1.00 49.34 282 ALA A N 1
ATOM 2148 C CA . ALA A 1 282 ? 39.550 -30.624 -47.230 1.00 49.34 282 ALA A CA 1
ATOM 2149 C C . ALA A 1 282 ? 40.907 -30.442 -47.935 1.00 49.34 282 ALA A C 1
ATOM 2151 O O . ALA A 1 282 ? 41.759 -31.318 -47.826 1.00 49.34 282 ALA A O 1
ATOM 2152 N N . GLU A 1 283 ? 41.121 -29.307 -48.608 1.00 47.62 283 GLU A N 1
ATOM 2153 C CA . GLU A 1 283 ? 42.387 -28.975 -49.280 1.00 47.62 283 GLU A CA 1
ATOM 2154 C C . GLU A 1 283 ? 43.421 -28.347 -48.324 1.00 47.62 283 GLU A C 1
ATOM 2156 O O . GLU A 1 283 ? 44.610 -28.603 -48.476 1.00 47.62 283 GLU A O 1
ATOM 2161 N N . GLU A 1 284 ? 43.001 -27.650 -47.258 1.00 46.00 284 GLU A N 1
ATOM 2162 C CA . GLU A 1 284 ? 43.911 -27.184 -46.187 1.00 46.00 284 GLU A CA 1
ATOM 2163 C C . GLU A 1 284 ? 44.369 -28.305 -45.224 1.00 46.00 284 GLU A C 1
ATOM 2165 O O . GLU A 1 284 ? 45.224 -28.086 -44.372 1.00 46.00 284 GLU A O 1
ATOM 2170 N N . GLY A 1 285 ? 43.829 -29.524 -45.350 1.00 44.59 285 GLY A N 1
ATOM 2171 C CA . GLY A 1 285 ? 44.156 -30.670 -44.489 1.00 44.59 285 GLY A CA 1
ATOM 2172 C C . GLY A 1 285 ? 45.293 -31.573 -44.985 1.00 44.59 285 GLY A C 1
ATOM 2173 O O . GLY A 1 285 ? 45.487 -32.637 -44.402 1.00 44.59 285 GLY A O 1
ATOM 2174 N N . GLN A 1 286 ? 46.001 -31.212 -46.064 1.00 40.22 286 GLN A N 1
ATOM 2175 C CA . GLN A 1 286 ? 47.044 -32.055 -46.679 1.00 40.22 286 GLN A CA 1
ATOM 2176 C C . GLN A 1 286 ? 48.444 -31.422 -46.793 1.00 40.22 286 GLN A C 1
ATOM 2178 O O . GLN A 1 286 ? 49.342 -32.089 -47.299 1.00 40.22 286 GLN A O 1
ATOM 2183 N N . GLU A 1 287 ? 48.678 -30.206 -46.283 1.00 42.41 287 GLU A N 1
ATOM 2184 C CA . GLU A 1 287 ? 50.021 -29.580 -46.291 1.00 42.41 287 GLU A CA 1
ATOM 2185 C C . GLU A 1 287 ? 50.676 -29.405 -44.905 1.00 42.41 287 GLU A C 1
ATOM 2187 O O . GLU A 1 287 ? 51.780 -28.875 -44.820 1.00 42.41 287 GLU A O 1
ATOM 2192 N N . GLU A 1 288 ? 50.090 -29.928 -43.822 1.00 41.28 288 GLU A N 1
ATOM 2193 C CA . GLU A 1 288 ? 50.731 -29.947 -42.492 1.00 41.28 288 GLU A CA 1
ATOM 2194 C C . GLU A 1 288 ? 50.859 -31.373 -41.922 1.00 41.28 288 GLU A C 1
ATOM 2196 O O . GLU A 1 288 ? 50.363 -31.695 -40.847 1.00 41.28 288 GLU A O 1
ATOM 2201 N N . GLU A 1 289 ? 51.574 -32.247 -42.632 1.00 42.09 289 GLU A N 1
ATOM 2202 C CA . GLU A 1 289 ? 52.270 -33.387 -42.016 1.00 42.09 289 GLU A CA 1
ATOM 2203 C C . GLU A 1 289 ? 53.756 -33.320 -42.384 1.00 42.09 289 GLU A C 1
ATOM 2205 O O . GLU A 1 289 ? 54.214 -34.002 -43.289 1.00 42.09 289 GLU A O 1
ATOM 2210 N N . GLU A 1 290 ? 54.502 -32.458 -41.687 1.00 34.31 290 GLU A N 1
ATOM 2211 C CA . GLU A 1 290 ? 55.905 -32.679 -41.303 1.00 34.31 290 GLU A CA 1
ATOM 2212 C C . GLU A 1 290 ? 56.366 -31.536 -40.373 1.00 34.31 290 GLU A C 1
ATOM 2214 O O . GLU A 1 290 ? 56.834 -30.495 -40.826 1.00 34.31 290 GLU A O 1
ATOM 2219 N N . GLY A 1 291 ? 56.238 -31.718 -39.048 1.00 30.61 291 GLY A N 1
ATOM 2220 C CA . GLY A 1 291 ? 56.944 -30.858 -38.082 1.00 30.61 291 GLY A CA 1
ATOM 2221 C C . GLY A 1 291 ? 56.252 -30.532 -36.753 1.00 30.61 291 GLY A C 1
ATOM 2222 O O . GLY A 1 291 ? 55.858 -29.398 -36.535 1.00 30.61 291 GLY A O 1
ATOM 2223 N N . LEU A 1 292 ? 56.243 -31.507 -35.839 1.00 30.62 292 LEU A N 1
ATOM 2224 C CA . LEU A 1 292 ? 56.540 -31.364 -34.399 1.00 30.62 292 LEU A CA 1
ATOM 2225 C C . LEU A 1 292 ? 55.664 -30.454 -33.483 1.00 30.62 292 LEU A C 1
ATOM 2227 O O . LEU A 1 292 ? 55.825 -29.242 -33.419 1.00 30.62 292 LEU A O 1
ATOM 2231 N N . GLU A 1 293 ? 54.884 -31.149 -32.640 1.00 38.53 293 GLU A N 1
ATOM 2232 C CA . GLU A 1 293 ? 54.396 -30.820 -31.280 1.00 38.53 293 GLU A CA 1
ATOM 2233 C C . GLU A 1 293 ? 53.460 -29.609 -31.064 1.00 38.53 293 GLU A C 1
ATOM 2235 O O . GLU A 1 293 ? 53.881 -28.491 -30.778 1.00 38.53 293 GLU A O 1
ATOM 2240 N N . VAL A 1 294 ? 52.148 -29.892 -31.015 1.00 35.78 294 VAL A N 1
ATOM 2241 C CA . VAL A 1 294 ? 51.123 -29.001 -30.444 1.00 35.78 294 VAL A CA 1
ATOM 2242 C C . VAL A 1 294 ? 50.502 -29.658 -29.211 1.00 35.78 294 VAL A C 1
ATOM 2244 O O . VAL A 1 294 ? 49.796 -30.663 -29.297 1.00 35.78 294 VAL A O 1
ATOM 2247 N N . GLY A 1 295 ? 50.788 -29.069 -28.048 1.00 34.50 295 GLY A N 1
ATOM 2248 C CA . GLY A 1 295 ? 50.122 -29.355 -26.782 1.00 34.50 295 GLY A CA 1
ATOM 2249 C C . GLY A 1 295 ? 48.654 -28.918 -26.787 1.00 34.50 295 GLY A C 1
ATOM 2250 O O . GLY A 1 295 ? 48.266 -27.961 -27.456 1.00 34.50 295 GLY A O 1
ATOM 2251 N N . ALA A 1 296 ? 47.838 -29.640 -26.020 1.00 36.81 296 ALA A N 1
ATOM 2252 C CA . ALA A 1 296 ? 46.409 -29.401 -25.855 1.00 36.81 296 ALA A CA 1
ATOM 2253 C C . ALA A 1 296 ? 46.120 -27.986 -25.297 1.00 36.81 296 ALA A C 1
ATOM 2255 O O . ALA A 1 296 ? 46.573 -27.656 -24.198 1.00 36.81 296 ALA A O 1
ATOM 2256 N N . PRO A 1 297 ? 45.334 -27.146 -25.993 1.00 41.81 297 PRO A N 1
ATOM 2257 C CA . PRO A 1 297 ? 45.039 -25.793 -25.541 1.00 41.81 297 PRO A CA 1
ATOM 2258 C C . PRO A 1 297 ? 43.780 -25.771 -24.663 1.00 41.81 297 PRO A C 1
ATOM 2260 O O . PRO A 1 297 ? 42.723 -25.367 -25.137 1.00 41.81 297 PRO A O 1
ATOM 2263 N N . TRP A 1 298 ? 43.887 -26.227 -23.405 1.00 43.59 298 TRP A N 1
ATOM 2264 C CA . TRP A 1 298 ? 43.047 -25.764 -22.273 1.00 43.59 298 TRP A CA 1
ATOM 2265 C C . TRP A 1 298 ? 43.432 -26.307 -20.877 1.00 43.59 298 TRP A C 1
ATOM 2267 O O . TRP A 1 298 ? 42.762 -25.968 -19.905 1.00 43.59 298 TRP A O 1
ATOM 2277 N N . GLU A 1 299 ? 44.532 -27.045 -20.706 1.00 42.53 299 GLU A N 1
ATOM 2278 C CA . GLU A 1 299 ? 45.041 -27.386 -19.365 1.00 42.53 299 GLU A CA 1
ATOM 2279 C C . GLU A 1 299 ? 46.378 -26.694 -19.077 1.00 42.53 299 GLU A C 1
ATOM 2281 O O . GLU A 1 299 ? 47.449 -27.287 -19.135 1.00 42.53 299 GLU A O 1
ATOM 2286 N N . THR A 1 300 ? 46.309 -25.417 -18.707 1.00 38.84 300 THR A N 1
ATOM 2287 C CA . THR A 1 300 ? 47.342 -24.785 -17.875 1.00 38.84 300 THR A CA 1
ATOM 2288 C C . THR A 1 300 ? 46.679 -24.278 -16.608 1.00 38.84 300 THR A C 1
ATOM 2290 O O . THR A 1 300 ? 46.262 -23.127 -16.500 1.00 38.84 300 THR A O 1
ATOM 2293 N N . VAL A 1 301 ? 46.556 -25.199 -15.656 1.00 41.88 301 VAL A N 1
ATOM 2294 C CA . VAL A 1 301 ? 46.408 -24.897 -14.236 1.00 41.88 301 VAL A CA 1
ATOM 2295 C C . VAL A 1 301 ? 47.699 -24.204 -13.806 1.00 41.88 301 VAL A C 1
ATOM 2297 O O . VAL A 1 301 ? 48.762 -24.820 -13.838 1.00 41.88 301 VAL A O 1
ATOM 2300 N N . GLU A 1 302 ? 47.632 -22.923 -13.444 1.00 41.22 302 GLU A N 1
ATOM 2301 C CA . GLU A 1 302 ? 48.766 -22.232 -12.828 1.00 41.22 302 GLU A CA 1
ATOM 2302 C C . GLU A 1 302 ? 49.150 -22.936 -11.510 1.00 41.22 302 GLU A C 1
ATOM 2304 O O . GLU A 1 302 ? 48.331 -23.010 -10.584 1.00 41.22 302 GLU A O 1
ATOM 2309 N N . PRO A 1 303 ? 50.391 -23.436 -11.367 1.00 48.03 303 PRO A N 1
ATOM 2310 C CA . PRO A 1 303 ? 50.893 -23.932 -10.099 1.00 48.03 303 PRO A CA 1
ATOM 2311 C C . PRO A 1 303 ? 51.358 -22.717 -9.290 1.00 48.03 303 PRO A C 1
ATOM 2313 O O . PRO A 1 303 ? 52.511 -22.305 -9.360 1.00 48.03 303 PRO A O 1
ATOM 2316 N N . GLY A 1 304 ? 50.433 -22.082 -8.574 1.00 47.66 304 GLY A N 1
ATOM 2317 C CA . GLY A 1 304 ? 50.768 -20.900 -7.769 1.00 47.66 304 GLY A CA 1
ATOM 2318 C C . GLY A 1 304 ? 49.754 -20.508 -6.699 1.00 47.66 304 GLY A C 1
ATOM 2319 O O . GLY A 1 304 ? 50.103 -19.799 -5.760 1.00 47.66 304 GLY A O 1
ATOM 2320 N N . VAL A 1 305 ? 48.515 -21.001 -6.770 1.00 44.44 305 VAL A N 1
ATOM 2321 C CA . VAL A 1 305 ? 47.461 -20.608 -5.813 1.00 44.44 305 VAL A CA 1
ATOM 2322 C C . VAL A 1 305 ? 47.291 -21.631 -4.680 1.00 44.44 305 VAL A C 1
ATOM 2324 O O . VAL A 1 305 ? 46.902 -21.272 -3.570 1.00 44.44 305 VAL A O 1
ATOM 2327 N N . ALA A 1 306 ? 47.683 -22.891 -4.901 1.00 45.28 306 ALA A N 1
ATOM 2328 C CA . ALA A 1 306 ? 47.653 -23.933 -3.869 1.00 45.28 306 ALA A CA 1
ATOM 2329 C C . ALA A 1 306 ? 48.734 -23.748 -2.779 1.00 45.28 306 ALA A C 1
ATOM 2331 O O . ALA A 1 306 ? 48.550 -24.209 -1.657 1.00 45.28 306 ALA A O 1
ATOM 2332 N N . GLU A 1 307 ? 49.824 -23.029 -3.070 1.00 47.16 307 GLU A N 1
ATOM 2333 C CA . GLU A 1 307 ? 50.911 -22.759 -2.112 1.00 47.16 307 GLU A CA 1
ATOM 2334 C C . GLU A 1 307 ? 50.666 -21.488 -1.266 1.00 47.16 307 GLU A C 1
ATOM 2336 O O . GLU A 1 307 ? 51.225 -21.328 -0.178 1.00 47.16 307 GLU A O 1
ATOM 2341 N N . LEU A 1 308 ? 49.757 -20.607 -1.707 1.00 44.56 308 LEU A N 1
ATOM 2342 C CA . LEU A 1 308 ? 49.310 -19.429 -0.949 1.00 44.56 308 LEU A CA 1
ATOM 2343 C C . LEU A 1 308 ? 48.235 -19.768 0.099 1.00 44.56 308 LEU A C 1
ATOM 2345 O O . LEU A 1 308 ? 48.162 -19.107 1.135 1.00 44.56 308 LEU A O 1
ATOM 2349 N N . ALA A 1 309 ? 47.465 -20.841 -0.106 1.00 48.44 309 ALA A N 1
ATOM 2350 C CA . ALA A 1 309 ? 46.445 -21.299 0.842 1.00 48.44 309 ALA A CA 1
ATOM 2351 C C . ALA A 1 309 ? 47.023 -22.016 2.083 1.00 48.44 309 ALA A C 1
ATOM 2353 O O . ALA A 1 309 ? 46.357 -22.088 3.111 1.00 48.44 309 ALA A O 1
ATOM 2354 N N . SER A 1 310 ? 48.274 -22.494 2.043 1.00 49.59 310 SER A N 1
ATOM 2355 C CA . SER A 1 310 ? 48.935 -23.143 3.190 1.00 49.59 310 SER A CA 1
ATOM 2356 C C . SER A 1 310 ? 49.785 -22.198 4.052 1.00 49.59 310 SER A C 1
ATOM 2358 O O . SER A 1 310 ? 50.490 -22.658 4.950 1.00 49.59 310 SER A O 1
ATOM 2360 N N . ARG A 1 311 ? 49.756 -20.880 3.793 1.00 44.88 311 ARG A N 1
ATOM 2361 C CA . ARG A 1 311 ? 50.556 -19.881 4.532 1.00 44.88 311 ARG A CA 1
ATOM 2362 C C . ARG A 1 311 ? 49.775 -18.743 5.190 1.00 44.88 311 ARG A C 1
ATOM 2364 O O . ARG A 1 311 ? 50.398 -17.906 5.838 1.00 44.88 311 ARG A O 1
ATOM 2371 N N . MET A 1 312 ? 48.447 -18.731 5.115 1.00 40.31 312 MET A N 1
ATOM 2372 C CA . MET A 1 312 ? 47.620 -17.776 5.859 1.00 40.31 312 MET A CA 1
ATOM 2373 C C . MET A 1 312 ? 46.766 -18.514 6.893 1.00 40.31 312 MET A C 1
ATOM 2375 O O . MET A 1 312 ? 45.637 -18.903 6.630 1.00 40.31 312 MET A O 1
ATOM 2379 N N . ASN A 1 313 ? 47.344 -18.701 8.082 1.00 42.41 313 ASN A N 1
ATOM 2380 C CA . ASN A 1 313 ? 46.573 -18.768 9.320 1.00 42.41 313 ASN A CA 1
ATOM 2381 C C . ASN A 1 313 ? 46.186 -17.333 9.690 1.00 42.41 313 ASN A C 1
ATOM 2383 O O . ASN A 1 313 ? 47.064 -16.592 10.129 1.00 42.41 313 ASN A O 1
ATOM 2387 N N . PHE A 1 314 ? 44.915 -16.976 9.517 1.00 43.22 314 PHE A N 1
ATOM 2388 C CA . PHE A 1 314 ? 44.168 -16.024 10.345 1.00 43.22 314 PHE A CA 1
ATOM 2389 C C . PHE A 1 314 ? 42.676 -16.322 10.217 1.00 43.22 314 PHE A C 1
ATOM 2391 O O . PHE A 1 314 ? 42.215 -16.484 9.066 1.00 43.22 314 PHE A O 1
#

Sequence (314 aa):
YSNFIRTKGRALLDLSLFADRANYDALTRPSLASALPFPLSWLEPRRLRDAALARTAHLGIKLDAEDDKDDAPTEVQGEDVIPVSLRKNNSSAAKSIAAEGAVTIRLSALADEFLEPLAEMRGEGSWFVGGRATEVDCLALGYLAVMLVDGLPRPWLAVKVGAVKGLKEWVADVEGVAFEELPWGQGEGGVGVMGRAVGGWVRDAIGLESAPKEAEKEKEEEFLSESEKEIVAYKAMARRREMWVTTGSVVVAVGLFVGFLFQHGVVGTILQGARDRVQTRAEEGQEEEEGLEVGAPWETVEPGVAELASRMNF

Foldseek 3Di:
DLVLLVLLLLLLLLCQQQQQPQNPVQPVLVVQLVVDDPPCSPPVSVVSSVVSCVSNVVVVQRNPPPCVVVPDPPPPDDDDPDPPVRPPPPVVVVVVVVSVVVNLVSSLVSLCVRVVVQCVQCPVHLASDPPDDDPSRVSLLVSLVSLLDPDGPDNSSNVSLVVRPPRVVSSVVVCVVPVVDDPDDDDPPDPVVVCVVVVVVVCVVVVNDDDDDCPVVVVVVVVDDPVVVVVVVVVVVVVVVVVCVVVVVVVVVVVVVVVVCVVVCVVVVVVVVVVVVVVVVVVVPPPPPDDDDDDDPDDDDDPPVVVVVVPDDD